Protein AF-A0AAV7B120-F1 (afdb_monomer)

Secondary structure (DSSP, 8-state):
-HHHHHHHHHHHTT-HHHHHHHHHHHT----HHHHHHHHHHHHHHHHHHTT--HHHHHHHHHTHHHHHHTT--HHHHHHHHHHHHHHHTGGGGHHHHHHHGGGGGGGTTTSHHHHHHHHHHGGGTTT-GGGSTTGGGG-THHHHHHHHHHHHHHHHHTT--SS-HHHHHHHHHHHHHHHHHHHHHHHHHHT-TTTT--SSS-SS-----GGG--S---B-TTT--B-BTTB-EEE-TTS-EEEHHHHHHHHHTT-

pLDDT: mean 88.79, std 8.96, range [40.72, 97.56]

Radius of gyration: 26.8 Å; Cα contacts (8 Å, |Δi|>4): 199; chains: 1; bounding box: 73×52×76 Å

Structure (mmCIF, N/CA/C/O backbone):
data_AF-A0AAV7B120-F1
#
_entry.id   AF-A0AAV7B120-F1
#
loop_
_atom_site.group_PDB
_atom_site.id
_atom_site.type_symbol
_atom_site.label_atom_id
_atom_site.label_alt_id
_atom_site.label_comp_id
_atom_site.label_asym_id
_atom_site.label_entity_id
_atom_site.label_seq_id
_atom_site.pdbx_PDB_ins_code
_atom_site.Cartn_x
_atom_site.Cartn_y
_atom_site.Cartn_z
_atom_site.occupancy
_atom_site.B_iso_or_equiv
_atom_site.auth_seq_id
_atom_site.auth_comp_id
_atom_site.auth_asym_id
_atom_site.auth_atom_id
_atom_site.pdbx_PDB_model_num
ATOM 1 N N . MET A 1 1 ? -12.653 -13.617 19.951 1.00 77.56 1 MET A N 1
ATOM 2 C CA . MET A 1 1 ? -12.279 -12.184 19.861 1.00 77.56 1 MET A CA 1
ATOM 3 C C . MET A 1 1 ? -10.772 -11.913 19.962 1.00 77.56 1 MET A C 1
ATOM 5 O O . MET A 1 1 ? -10.200 -11.616 18.929 1.00 77.56 1 MET A O 1
ATOM 9 N N . LEU A 1 2 ? -10.082 -12.004 21.117 1.00 87.44 2 LEU A N 1
ATOM 10 C CA . LEU A 1 2 ? -8.636 -11.662 21.160 1.00 87.44 2 LEU A CA 1
ATOM 11 C C . LEU A 1 2 ? -7.773 -12.607 20.306 1.00 87.44 2 LEU A C 1
ATOM 13 O O . LEU A 1 2 ? -6.973 -12.139 19.503 1.00 87.44 2 LEU A O 1
ATOM 17 N N . ASN A 1 3 ? -7.976 -13.920 20.441 1.00 89.75 3 ASN A N 1
ATOM 18 C CA . ASN A 1 3 ? -7.220 -14.910 19.669 1.00 89.75 3 ASN A CA 1
ATOM 19 C C . ASN A 1 3 ? -7.452 -14.752 18.155 1.00 89.75 3 ASN A C 1
ATOM 21 O O . ASN A 1 3 ? -6.503 -14.836 17.392 1.00 89.75 3 ASN A O 1
ATOM 25 N N . GLU A 1 4 ? -8.676 -14.433 17.719 1.00 88.38 4 GLU A N 1
ATOM 26 C CA . GLU A 1 4 ? -8.979 -14.138 16.304 1.00 88.38 4 GLU A CA 1
ATOM 27 C C . GLU A 1 4 ? -8.189 -12.925 15.795 1.00 88.38 4 GLU A C 1
ATOM 29 O O . GLU A 1 4 ? -7.563 -12.988 14.741 1.00 88.38 4 GLU A O 1
ATOM 34 N N . VAL A 1 5 ? -8.155 -11.841 16.578 1.00 89.19 5 VAL A N 1
ATOM 35 C CA . VAL A 1 5 ? -7.400 -10.621 16.250 1.00 89.19 5 VAL A CA 1
ATOM 36 C C . VAL A 1 5 ? -5.890 -10.889 16.205 1.00 89.19 5 VAL A C 1
ATOM 38 O O . VAL A 1 5 ? -5.187 -10.332 15.360 1.00 89.19 5 VAL A O 1
ATOM 41 N N . MET A 1 6 ? -5.378 -11.756 17.084 1.00 91.44 6 MET A N 1
ATOM 42 C CA . MET A 1 6 ? -3.984 -12.206 17.044 1.00 91.44 6 MET A CA 1
ATOM 43 C C . MET A 1 6 ? -3.685 -13.036 15.798 1.00 91.44 6 MET A C 1
ATOM 45 O O . MET A 1 6 ? -2.673 -12.798 15.145 1.00 91.44 6 MET A O 1
ATOM 49 N N . VAL A 1 7 ? -4.562 -13.971 15.434 1.00 90.94 7 VAL A N 1
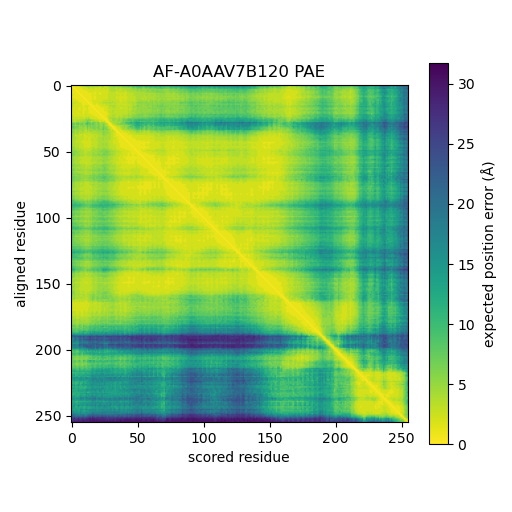ATOM 50 C CA . VAL A 1 7 ? -4.372 -14.775 14.225 1.00 90.94 7 VAL A CA 1
ATOM 51 C C . VAL A 1 7 ? -4.387 -13.899 12.971 1.00 90.94 7 VAL A C 1
ATOM 53 O O . VAL A 1 7 ? -3.483 -14.001 12.144 1.00 90.94 7 VAL A O 1
ATOM 56 N N . GLU A 1 8 ? -5.351 -12.984 12.846 1.00 88.62 8 GLU A N 1
ATOM 57 C CA . GLU A 1 8 ? -5.386 -12.031 11.733 1.00 88.62 8 GLU A CA 1
ATOM 58 C C . GLU A 1 8 ? -4.102 -11.187 11.679 1.00 88.62 8 GLU A C 1
ATOM 60 O O . GLU A 1 8 ? -3.551 -10.948 10.603 1.00 88.62 8 GLU A O 1
ATOM 65 N N . HIS A 1 9 ? -3.578 -10.764 12.836 1.00 91.00 9 HIS A N 1
ATOM 66 C CA . HIS A 1 9 ? -2.294 -10.073 12.908 1.00 91.00 9 HIS A CA 1
ATOM 67 C C . HIS A 1 9 ? -1.150 -10.932 12.353 1.00 91.00 9 HIS A C 1
ATOM 69 O O . HIS A 1 9 ? -0.375 -10.442 11.534 1.00 91.00 9 HIS A O 1
ATOM 75 N N . PHE A 1 10 ? -1.057 -12.205 12.737 1.00 91.31 10 PHE A N 1
ATOM 76 C CA . PHE A 1 10 ? -0.026 -13.108 12.224 1.00 91.31 10 PHE A CA 1
ATOM 77 C C . PHE A 1 10 ? -0.156 -13.346 10.715 1.00 91.31 10 PHE A C 1
ATOM 79 O O . PHE A 1 10 ? 0.852 -13.279 10.009 1.00 91.31 10 PHE A O 1
ATOM 86 N N . PHE A 1 11 ? -1.378 -13.495 10.192 1.00 88.94 11 PHE A N 1
ATOM 87 C CA . PHE A 1 11 ? -1.605 -13.554 8.747 1.00 88.94 11 PHE A CA 1
ATOM 88 C C . PHE A 1 11 ? -1.144 -12.282 8.037 1.00 88.94 11 PHE A C 1
ATOM 90 O O . PHE A 1 11 ? -0.454 -12.370 7.026 1.00 88.94 11 PHE A O 1
ATOM 97 N N . ARG A 1 12 ? -1.439 -11.096 8.578 1.00 87.56 12 ARG A N 1
ATOM 98 C CA . ARG A 1 12 ? -0.973 -9.815 8.014 1.00 87.56 12 ARG A CA 1
ATOM 99 C C . ARG A 1 12 ? 0.549 -9.668 8.012 1.00 87.56 12 ARG A C 1
ATOM 101 O O . ARG A 1 12 ? 1.074 -8.969 7.156 1.00 87.56 12 ARG A O 1
ATOM 108 N N . GLN A 1 13 ? 1.240 -10.299 8.958 1.00 87.94 13 GLN A N 1
ATOM 109 C CA . GLN A 1 13 ? 2.705 -10.298 9.042 1.00 87.94 13 GLN A CA 1
ATOM 110 C C . GLN A 1 13 ? 3.364 -11.417 8.215 1.00 87.94 13 GLN A C 1
ATOM 112 O O . GLN A 1 13 ? 4.589 -11.507 8.185 1.00 87.94 13 GLN A O 1
ATOM 117 N N . GLY A 1 14 ? 2.578 -12.295 7.581 1.00 87.62 14 GLY A N 1
ATOM 118 C CA . GLY A 1 14 ? 3.090 -13.447 6.833 1.00 87.62 14 GLY A CA 1
ATOM 119 C C . GLY A 1 14 ? 3.553 -14.622 7.699 1.00 87.62 14 GLY A C 1
ATOM 120 O O . GLY A 1 14 ? 4.116 -15.576 7.169 1.00 87.62 14 GLY A O 1
ATOM 121 N N . MET A 1 15 ? 3.288 -14.594 9.009 1.00 90.19 15 MET A N 1
ATOM 122 C CA . MET A 1 15 ? 3.595 -15.678 9.953 1.00 90.19 15 MET A CA 1
ATOM 123 C C . MET A 1 15 ? 2.482 -16.737 9.935 1.00 90.19 15 MET A C 1
ATOM 125 O O . MET A 1 15 ? 1.693 -16.859 10.873 1.00 90.19 15 MET A O 1
ATOM 129 N N . LEU A 1 16 ? 2.359 -17.448 8.811 1.00 88.25 16 LEU A N 1
ATOM 130 C CA . LEU A 1 16 ? 1.256 -18.385 8.560 1.00 88.25 16 LEU A CA 1
ATOM 131 C C . LEU A 1 16 ? 1.299 -19.617 9.475 1.00 88.25 16 LEU A C 1
ATOM 133 O O . LEU A 1 16 ? 0.257 -20.083 9.919 1.00 88.25 16 LEU A O 1
ATOM 137 N N . ASP A 1 17 ? 2.496 -20.113 9.764 1.00 90.44 17 ASP A N 1
ATOM 138 C CA . ASP A 1 17 ? 2.761 -21.230 10.670 1.00 90.44 17 ASP A CA 1
ATOM 139 C C . ASP A 1 17 ? 2.332 -20.907 12.107 1.00 90.44 17 ASP A C 1
ATOM 141 O O . ASP A 1 17 ? 1.588 -21.666 12.723 1.00 90.44 17 ASP A O 1
ATOM 145 N N . VAL A 1 18 ? 2.717 -19.730 12.608 1.00 92.94 18 VAL A N 1
ATOM 146 C CA . VAL A 1 18 ? 2.326 -19.252 13.944 1.00 92.94 18 VAL A CA 1
ATOM 147 C C . VAL A 1 18 ? 0.811 -19.056 14.033 1.00 92.94 18 VAL A C 1
ATOM 149 O O . VAL A 1 18 ? 0.191 -19.416 15.032 1.00 92.94 18 VAL A O 1
ATOM 152 N N . ALA A 1 19 ? 0.206 -18.498 12.983 1.00 90.62 19 ALA A N 1
ATOM 153 C CA . ALA A 1 19 ? -1.239 -18.326 12.893 1.00 90.62 19 ALA A CA 1
ATOM 154 C C . ALA A 1 19 ? -1.987 -19.670 12.946 1.00 90.62 19 ALA A C 1
ATOM 156 O O . ALA A 1 19 ? -2.998 -19.783 13.640 1.00 90.62 19 ALA A O 1
ATOM 157 N N . GLU A 1 20 ? -1.496 -20.682 12.225 1.00 89.31 20 GLU A N 1
ATOM 158 C CA . GLU A 1 20 ? -2.080 -22.025 12.188 1.00 89.31 20 GLU A CA 1
ATOM 159 C C . GLU A 1 20 ? -1.963 -22.748 13.530 1.00 89.31 20 GLU A C 1
ATOM 161 O O . GLU A 1 20 ? -2.961 -23.299 14.000 1.00 89.31 20 GLU A O 1
ATOM 166 N N . GLU A 1 21 ? -0.792 -22.706 14.167 1.00 93.25 21 GLU A N 1
ATOM 167 C CA . GLU A 1 21 ? -0.581 -23.318 15.483 1.00 93.25 21 GLU A CA 1
ATOM 168 C C . GLU A 1 21 ? -1.504 -22.681 16.532 1.00 93.25 21 GLU A C 1
ATOM 170 O O . GLU A 1 21 ? -2.228 -23.377 17.244 1.00 93.25 21 GLU A O 1
ATOM 175 N N . LEU A 1 22 ? -1.593 -21.343 16.545 1.00 92.62 22 LEU A N 1
ATOM 176 C CA . LEU A 1 22 ? -2.488 -20.621 17.450 1.00 92.62 22 LEU A CA 1
ATOM 177 C C . LEU A 1 22 ? -3.961 -20.983 17.219 1.00 92.62 22 LEU A C 1
ATOM 179 O O . LEU A 1 22 ? -4.727 -21.064 18.180 1.00 92.62 22 LEU A O 1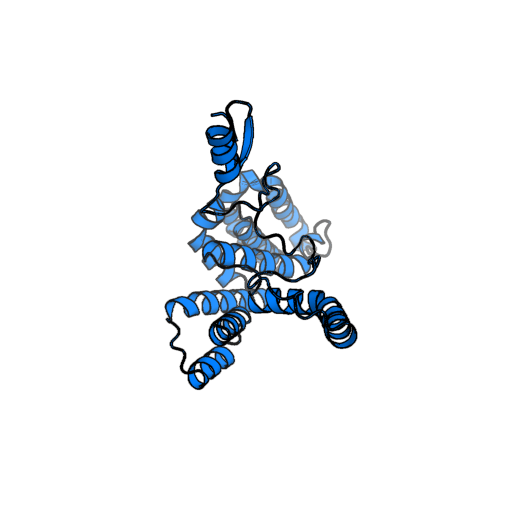
ATOM 183 N N . CYS A 1 23 ? -4.379 -21.215 15.970 1.00 91.06 23 CYS A N 1
ATOM 184 C CA . CYS A 1 23 ? -5.738 -21.681 15.690 1.00 91.06 23 CYS A CA 1
ATOM 185 C C . CYS A 1 23 ? -6.006 -23.050 16.311 1.00 91.06 23 CYS A C 1
ATOM 187 O O . CYS A 1 23 ? -7.064 -23.246 16.911 1.00 91.06 23 CYS A O 1
ATOM 189 N N . GLN A 1 24 ? -5.060 -23.981 16.174 1.00 91.44 24 GLN A N 1
ATOM 190 C CA . GLN A 1 24 ? -5.190 -25.335 16.708 1.00 91.44 24 GLN A CA 1
ATOM 191 C C . GLN A 1 24 ? -5.256 -25.321 18.237 1.00 91.44 24 GLN A C 1
ATOM 193 O O . GLN A 1 24 ? -6.183 -25.893 18.811 1.00 91.44 24 GLN A O 1
ATOM 198 N N . GLU A 1 25 ? -4.336 -24.609 18.892 1.00 92.62 25 GLU A N 1
ATOM 199 C CA . GLU A 1 25 ? -4.295 -24.501 20.354 1.00 92.62 25 GLU A CA 1
ATOM 200 C C . GLU A 1 25 ? -5.535 -23.801 20.926 1.00 92.62 25 GLU A C 1
ATOM 202 O O . GLU A 1 25 ? -6.073 -24.212 21.956 1.00 92.62 25 GLU A O 1
ATOM 207 N N . ALA A 1 26 ? -6.017 -22.752 20.255 1.00 91.12 26 ALA A N 1
ATOM 208 C CA . ALA A 1 26 ? -7.186 -21.997 20.691 1.00 91.12 26 ALA A CA 1
ATOM 209 C C . ALA A 1 26 ? -8.528 -22.638 20.289 1.00 91.12 26 ALA A C 1
ATOM 211 O O . ALA A 1 26 ? -9.577 -22.107 20.660 1.00 91.12 26 ALA A O 1
ATOM 212 N N . GLY A 1 27 ? -8.517 -23.735 19.521 1.00 88.94 27 GLY A N 1
ATOM 213 C CA . GLY A 1 27 ? -9.727 -24.368 18.988 1.00 88.94 27 GLY A CA 1
ATOM 214 C C . GLY A 1 27 ? -10.513 -23.472 18.023 1.00 88.94 27 GLY A C 1
ATOM 215 O O . GLY A 1 27 ? -11.740 -23.558 17.967 1.0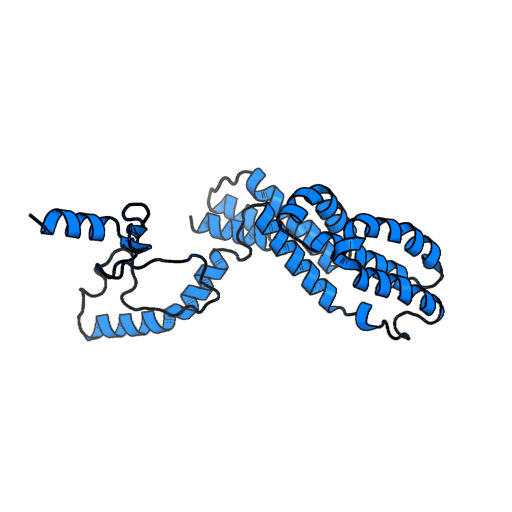0 88.94 27 GLY A O 1
ATOM 216 N N . LEU A 1 28 ? -9.828 -22.583 17.298 1.00 87.19 28 LEU A N 1
ATOM 217 C CA . LEU A 1 28 ? -10.438 -21.671 16.332 1.00 87.19 28 LEU A CA 1
ATOM 218 C C . LEU A 1 28 ? -10.516 -22.319 14.948 1.00 87.19 28 LEU A C 1
ATOM 220 O O . LEU A 1 28 ? -9.518 -22.784 14.403 1.00 87.19 28 LEU A O 1
ATOM 224 N N . SER A 1 29 ? -11.699 -22.278 14.338 1.00 81.62 29 SER A N 1
ATOM 225 C CA . SER A 1 29 ? -11.895 -22.633 12.933 1.00 81.62 29 SER A CA 1
ATOM 226 C C . SER A 1 29 ? -11.914 -21.366 12.081 1.00 81.62 29 SER A C 1
ATOM 228 O O . SER A 1 29 ? -12.916 -20.649 12.069 1.00 81.62 29 SER A O 1
ATOM 230 N N . ILE A 1 30 ? -10.821 -21.084 11.375 1.00 76.56 30 ILE A N 1
ATOM 231 C CA . ILE A 1 30 ? -10.771 -19.971 10.423 1.00 76.56 30 ILE A CA 1
ATOM 232 C C . ILE A 1 30 ? -11.158 -20.473 9.041 1.00 76.56 30 ILE A C 1
ATOM 234 O O . ILE A 1 30 ? -10.639 -21.483 8.565 1.00 76.56 30 ILE A O 1
ATOM 238 N N . ASP A 1 31 ? -12.076 -19.753 8.404 1.00 79.19 31 ASP A N 1
ATOM 239 C CA . ASP A 1 31 ? -12.482 -20.024 7.033 1.00 79.19 31 ASP A CA 1
ATOM 240 C C . ASP A 1 31 ? -11.277 -19.813 6.091 1.00 79.19 31 ASP A C 1
ATOM 242 O O . ASP A 1 31 ? -10.664 -18.739 6.118 1.00 79.19 31 ASP A O 1
ATOM 246 N N . PRO A 1 32 ? -10.920 -20.795 5.242 1.00 76.12 32 PRO A N 1
ATOM 247 C CA . PRO A 1 32 ? -9.856 -20.645 4.252 1.00 76.12 32 PRO A CA 1
ATOM 248 C C . PRO A 1 32 ? -9.979 -19.374 3.401 1.00 76.12 32 PRO A C 1
ATOM 250 O O . PRO A 1 32 ? -8.962 -18.755 3.087 1.00 76.12 32 PRO A O 1
ATOM 253 N N . SER A 1 33 ? -11.203 -18.926 3.110 1.00 79.88 33 SER A N 1
ATOM 254 C CA . SER A 1 33 ? -11.464 -17.696 2.351 1.00 79.88 33 SER A CA 1
ATOM 255 C C . SER A 1 33 ? -10.963 -16.424 3.042 1.00 79.88 33 SER A C 1
ATOM 257 O O . SER A 1 33 ? -10.652 -15.443 2.370 1.00 79.88 33 SER A O 1
ATOM 259 N N . GLN A 1 34 ? -10.826 -16.429 4.372 1.00 77.25 34 GLN A N 1
ATOM 260 C CA . GLN A 1 34 ? -10.227 -15.320 5.120 1.00 77.25 34 GLN A CA 1
ATOM 261 C C . GLN A 1 34 ? -8.699 -15.356 5.069 1.00 77.25 34 GLN A C 1
ATOM 263 O O . GLN A 1 34 ? -8.056 -14.314 5.159 1.00 77.25 34 GLN A O 1
ATOM 268 N N . LYS A 1 35 ? -8.111 -16.545 4.915 1.00 82.00 35 LYS A N 1
ATOM 269 C CA . LYS A 1 35 ? -6.662 -16.759 4.888 1.00 82.00 35 LYS A CA 1
ATOM 270 C C . LYS A 1 35 ? -6.061 -16.497 3.508 1.00 82.00 35 LYS A C 1
ATOM 272 O O . LYS A 1 35 ? -5.016 -15.856 3.413 1.00 82.00 35 LYS A O 1
ATOM 277 N N . GLU A 1 36 ? -6.697 -17.003 2.452 1.00 84.94 36 GLU A N 1
ATOM 278 C CA . GLU A 1 36 ? -6.197 -16.948 1.071 1.00 84.94 36 GLU A CA 1
ATOM 279 C C . GLU A 1 36 ? -5.738 -15.548 0.625 1.00 84.94 36 GLU A C 1
ATOM 281 O O . GLU A 1 36 ? -4.630 -15.447 0.086 1.00 84.94 36 GLU A O 1
ATOM 286 N N . PRO A 1 37 ? -6.482 -14.456 0.905 1.00 87.00 37 PRO A N 1
ATOM 287 C CA . PRO A 1 37 ? -6.044 -13.117 0.536 1.00 87.00 37 PRO A CA 1
A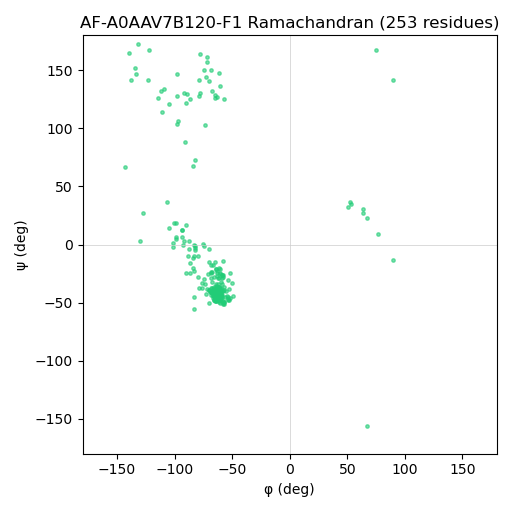TOM 288 C C . PRO A 1 37 ? -4.709 -12.740 1.182 1.00 87.00 37 PRO A C 1
ATOM 290 O O . PRO A 1 37 ? -3.818 -12.244 0.500 1.00 87.00 37 PRO A O 1
ATOM 293 N N . PHE A 1 38 ? -4.519 -13.022 2.475 1.00 86.62 38 PHE A N 1
ATOM 294 C CA . PHE A 1 38 ? -3.260 -12.709 3.155 1.00 86.62 38 PHE A CA 1
ATOM 295 C C . PHE A 1 38 ? -2.094 -13.531 2.610 1.00 86.62 38 PHE A C 1
ATOM 297 O O . PHE A 1 38 ? -0.989 -13.009 2.493 1.00 86.62 38 PHE A O 1
ATOM 304 N N . VAL A 1 39 ? -2.316 -14.797 2.248 1.00 88.31 39 VAL A N 1
ATOM 305 C CA . VAL A 1 39 ? -1.267 -15.635 1.646 1.00 88.31 39 VAL A CA 1
ATOM 306 C C . VAL A 1 39 ? -0.782 -15.025 0.332 1.00 88.31 39 VAL A C 1
ATOM 308 O O . VAL A 1 39 ? 0.426 -14.867 0.142 1.00 88.31 39 VAL A O 1
ATOM 311 N N . GLU A 1 40 ? -1.705 -14.629 -0.547 1.00 91.12 40 GLU A N 1
ATOM 312 C CA . GLU A 1 40 ? -1.348 -14.022 -1.832 1.00 91.12 40 GLU A CA 1
ATOM 313 C C . GLU A 1 40 ? -0.680 -12.651 -1.652 1.00 91.12 40 GLU A C 1
ATOM 315 O O . GLU A 1 40 ? 0.355 -12.380 -2.265 1.00 91.12 40 GLU A O 1
ATOM 320 N N . LEU A 1 41 ? -1.199 -11.804 -0.754 1.00 91.81 41 LEU A N 1
ATOM 321 C CA . LEU A 1 41 ? -0.590 -10.503 -0.469 1.00 91.81 41 LEU A CA 1
ATOM 322 C C . LEU A 1 41 ? 0.832 -10.631 0.072 1.00 91.81 41 LEU A C 1
ATOM 324 O O . LEU A 1 41 ? 1.727 -9.937 -0.411 1.00 91.81 41 LEU A O 1
ATOM 328 N N . ASN A 1 42 ? 1.064 -11.535 1.027 1.00 91.88 42 ASN A N 1
ATOM 329 C CA . ASN A 1 42 ? 2.402 -11.768 1.563 1.00 91.88 42 ASN A CA 1
ATOM 330 C C . ASN A 1 42 ? 3.341 -12.325 0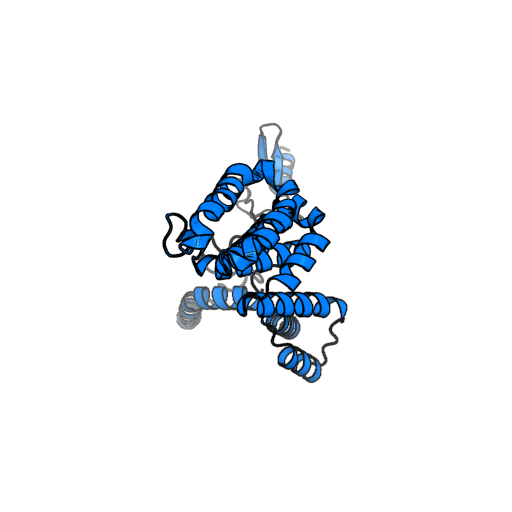.496 1.00 91.88 42 ASN A C 1
ATOM 332 O O . ASN A 1 42 ? 4.470 -11.858 0.382 1.00 91.88 42 ASN A O 1
ATOM 336 N N . ARG A 1 43 ? 2.878 -13.257 -0.346 1.00 94.56 43 ARG A N 1
ATOM 337 C CA . ARG A 1 43 ? 3.667 -13.764 -1.477 1.00 94.56 43 ARG A CA 1
ATOM 338 C C . ARG A 1 43 ? 4.119 -12.628 -2.400 1.00 94.56 43 ARG A C 1
ATOM 340 O O . ARG A 1 43 ? 5.281 -12.601 -2.810 1.00 94.56 43 ARG A O 1
ATOM 347 N N . ILE A 1 44 ? 3.222 -11.701 -2.736 1.00 96.06 44 ILE A N 1
ATOM 348 C CA . ILE A 1 44 ? 3.547 -10.556 -3.593 1.00 96.06 44 ILE A CA 1
ATOM 349 C C . ILE A 1 44 ? 4.498 -9.587 -2.878 1.00 96.06 44 ILE A C 1
ATOM 351 O O . ILE A 1 44 ? 5.474 -9.142 -3.483 1.00 96.06 44 ILE A O 1
ATOM 355 N N . LEU A 1 45 ? 4.263 -9.288 -1.598 1.00 94.00 45 LEU A N 1
ATOM 356 C CA . LEU A 1 45 ? 5.131 -8.416 -0.802 1.00 94.00 45 LEU A CA 1
ATOM 357 C C . LEU A 1 45 ? 6.546 -8.981 -0.658 1.00 94.00 45 LEU A C 1
ATOM 359 O O . LEU A 1 45 ? 7.513 -8.245 -0.846 1.00 94.00 45 LEU A O 1
ATOM 363 N N . GLU A 1 46 ? 6.689 -10.279 -0.392 1.00 93.69 46 GLU A N 1
ATOM 364 C CA . GLU A 1 46 ? 7.995 -10.939 -0.349 1.00 93.69 46 GLU A CA 1
ATOM 365 C C . GLU A 1 46 ? 8.698 -10.872 -1.708 1.00 93.69 46 GLU A C 1
ATOM 367 O O . GLU A 1 46 ? 9.880 -10.529 -1.772 1.00 93.69 46 GLU A O 1
ATOM 372 N N . ALA A 1 47 ? 7.969 -11.088 -2.810 1.00 95.88 47 ALA A N 1
ATOM 373 C CA . ALA A 1 47 ? 8.517 -10.919 -4.154 1.00 95.88 47 ALA A CA 1
ATOM 374 C C . ALA A 1 47 ? 9.009 -9.479 -4.396 1.00 95.88 47 ALA A C 1
ATOM 376 O O . ALA A 1 47 ? 10.118 -9.285 -4.899 1.00 95.88 47 ALA A O 1
ATOM 377 N N . LEU A 1 48 ? 8.238 -8.467 -3.986 1.00 95.00 48 LEU A N 1
ATOM 378 C CA . LEU A 1 48 ? 8.629 -7.058 -4.094 1.00 95.00 48 LEU A CA 1
ATOM 379 C C . LEU A 1 48 ? 9.873 -6.731 -3.255 1.00 95.00 48 LEU A C 1
ATOM 381 O O . LEU A 1 48 ? 10.763 -6.035 -3.751 1.00 95.00 48 LEU A O 1
ATOM 385 N N . LYS A 1 49 ? 9.995 -7.281 -2.038 1.00 91.88 49 LYS A N 1
ATOM 386 C CA . LYS A 1 49 ? 11.182 -7.116 -1.175 1.00 91.88 49 LYS A CA 1
ATOM 387 C C . LYS A 1 49 ? 12.457 -7.647 -1.836 1.00 91.88 49 LYS A C 1
ATOM 389 O O . LYS A 1 49 ? 13.506 -7.013 -1.727 1.00 91.88 49 LYS A O 1
ATOM 394 N N . VAL A 1 50 ? 12.369 -8.753 -2.583 1.00 94.25 50 VAL A N 1
ATOM 395 C CA . VAL A 1 50 ? 13.490 -9.300 -3.378 1.00 94.25 50 VAL A CA 1
ATOM 396 C C . VAL A 1 50 ? 13.551 -8.759 -4.815 1.00 94.25 50 VAL A C 1
ATOM 398 O O . VAL A 1 50 ? 14.258 -9.305 -5.661 1.00 94.25 50 VAL A O 1
ATOM 401 N N . ARG A 1 51 ? 12.853 -7.649 -5.094 1.00 93.44 51 ARG A N 1
ATOM 402 C CA . ARG A 1 51 ? 12.836 -6.919 -6.376 1.00 93.44 51 ARG A CA 1
ATOM 403 C C . ARG A 1 51 ? 12.268 -7.694 -7.569 1.00 93.44 51 ARG A C 1
ATOM 405 O O . ARG A 1 51 ? 12.591 -7.411 -8.724 1.00 93.44 51 ARG A O 1
ATOM 412 N N . VAL A 1 52 ? 11.375 -8.641 -7.309 1.00 95.06 52 VAL A N 1
ATOM 413 C CA . VAL A 1 52 ? 10.644 -9.401 -8.326 1.00 95.06 52 VAL A CA 1
ATOM 414 C C . VAL A 1 52 ? 9.267 -8.768 -8.545 1.00 95.06 52 VAL A C 1
ATOM 416 O O . VAL A 1 52 ? 8.361 -8.898 -7.731 1.00 95.06 52 VAL A O 1
ATOM 419 N N . LEU A 1 53 ? 9.096 -8.088 -9.684 1.00 95.50 53 LEU A N 1
ATOM 420 C CA . LEU A 1 53 ? 7.889 -7.299 -9.991 1.00 95.50 53 LEU A CA 1
ATOM 421 C C . LEU A 1 53 ? 6.727 -8.102 -10.581 1.00 95.50 53 LEU A C 1
ATOM 423 O O . LEU A 1 53 ? 5.595 -7.626 -10.574 1.00 95.50 53 LEU A O 1
ATOM 427 N N . ARG A 1 54 ? 6.997 -9.286 -11.144 1.00 95.44 54 ARG A N 1
ATOM 428 C CA . ARG A 1 54 ? 6.007 -10.030 -11.937 1.00 95.44 54 ARG A CA 1
ATOM 429 C C . ARG A 1 54 ? 4.710 -10.326 -11.161 1.00 95.44 54 ARG A C 1
ATOM 431 O O . ARG A 1 54 ? 3.664 -9.975 -11.697 1.00 95.44 54 ARG A O 1
ATOM 438 N N . PRO A 1 55 ? 4.743 -10.870 -9.926 1.00 97.12 55 PRO A N 1
ATOM 439 C CA . PRO A 1 55 ? 3.515 -11.149 -9.177 1.00 97.12 55 PRO A CA 1
ATOM 440 C C . PRO A 1 55 ? 2.680 -9.889 -8.922 1.00 97.12 55 PRO A C 1
ATOM 442 O O . PRO A 1 55 ? 1.474 -9.885 -9.139 1.00 97.12 55 PRO A O 1
ATOM 445 N N . ALA A 1 56 ? 3.331 -8.786 -8.542 1.00 97.44 56 ALA A N 1
ATOM 446 C CA . ALA A 1 56 ? 2.653 -7.516 -8.297 1.00 97.44 56 ALA A CA 1
ATOM 447 C C . ALA A 1 56 ? 2.035 -6.924 -9.574 1.00 97.44 56 ALA A C 1
ATOM 449 O O . ALA A 1 56 ? 0.929 -6.391 -9.532 1.00 97.44 56 ALA A O 1
ATOM 450 N N . LEU A 1 57 ? 2.726 -7.029 -10.715 1.00 96.75 57 LEU A N 1
ATOM 451 C CA . LEU A 1 57 ? 2.211 -6.597 -12.018 1.00 96.75 57 LEU A CA 1
ATOM 452 C C . LEU A 1 57 ? 0.990 -7.412 -12.450 1.00 96.75 57 LEU A C 1
ATOM 454 O O . LEU A 1 57 ? -0.015 -6.830 -12.845 1.00 96.75 57 LEU A O 1
ATOM 458 N N . GLU A 1 58 ? 1.066 -8.740 -12.368 1.00 96.69 58 GLU A N 1
ATOM 459 C CA . GLU A 1 58 ? -0.045 -9.635 -12.715 1.00 96.69 58 GLU A CA 1
ATOM 460 C C . GLU A 1 58 ? -1.270 -9.355 -11.837 1.00 96.69 58 GLU A C 1
ATOM 462 O O . GLU A 1 58 ? -2.389 -9.235 -12.346 1.00 96.69 58 GLU A O 1
ATOM 467 N N . TRP A 1 59 ? -1.048 -9.152 -10.537 1.00 97.00 59 TRP A N 1
ATOM 468 C CA . TRP A 1 59 ? -2.095 -8.759 -9.603 1.00 97.00 59 TRP A CA 1
ATOM 469 C C . TRP A 1 59 ? -2.695 -7.391 -9.951 1.00 97.00 59 TRP A C 1
ATOM 471 O O . TRP A 1 59 ? -3.916 -7.260 -10.016 1.00 97.00 59 TRP A O 1
ATOM 481 N N . ALA A 1 60 ? -1.870 -6.378 -10.234 1.00 96.81 60 ALA A N 1
ATOM 482 C CA . ALA A 1 60 ? -2.354 -5.034 -10.549 1.00 96.81 60 ALA A CA 1
ATOM 483 C C . ALA A 1 60 ? -3.166 -5.002 -11.852 1.00 96.81 60 ALA A C 1
ATOM 485 O O . ALA A 1 60 ? -4.215 -4.368 -11.903 1.00 96.81 60 ALA A O 1
ATOM 486 N N . VAL A 1 61 ? -2.732 -5.736 -12.881 1.00 94.94 61 VAL A N 1
ATOM 487 C CA . VAL A 1 61 ? -3.474 -5.861 -14.145 1.00 94.94 61 VAL A CA 1
ATOM 488 C C . VAL A 1 61 ? -4.808 -6.578 -13.931 1.00 94.94 61 VAL A C 1
ATOM 490 O O . VAL A 1 61 ? -5.826 -6.137 -14.461 1.00 94.94 61 VAL A O 1
ATOM 493 N N . SER A 1 62 ? -4.822 -7.645 -13.127 1.00 95.50 62 SER A N 1
ATOM 494 C CA . SER A 1 62 ? -6.046 -8.405 -12.826 1.00 95.50 62 SER A CA 1
ATOM 495 C C . SER A 1 62 ? -7.066 -7.587 -12.026 1.00 95.50 62 SER A C 1
ATOM 497 O O . SER A 1 62 ? -8.265 -7.798 -12.169 1.00 95.50 62 SER A O 1
ATOM 499 N N . ASN A 1 63 ? -6.601 -6.620 -11.229 1.00 95.44 63 ASN A N 1
ATOM 500 C CA . ASN A 1 63 ? -7.432 -5.746 -10.396 1.00 95.44 63 ASN A CA 1
ATOM 501 C C . ASN A 1 63 ? -7.567 -4.316 -10.958 1.00 95.44 63 ASN A C 1
ATOM 503 O O . ASN A 1 63 ? -8.007 -3.410 -10.247 1.00 95.44 63 ASN A O 1
ATOM 507 N N . ARG A 1 64 ? -7.201 -4.091 -12.229 1.00 94.38 64 ARG A N 1
ATOM 508 C CA . ARG A 1 64 ? -7.080 -2.754 -12.834 1.00 94.38 64 ARG A CA 1
ATOM 509 C C . ARG A 1 64 ? -8.331 -1.897 -12.666 1.00 94.38 64 ARG A C 1
ATOM 511 O O . ARG A 1 64 ? -8.223 -0.740 -12.274 1.00 94.38 64 ARG A O 1
ATOM 518 N N . GLU A 1 65 ? -9.509 -2.443 -12.959 1.00 94.25 65 GLU A N 1
ATOM 519 C CA . GLU A 1 65 ? -10.766 -1.683 -12.887 1.00 94.25 65 GLU A CA 1
ATOM 520 C C . GLU A 1 65 ? -11.043 -1.180 -11.466 1.00 94.25 65 GLU A C 1
ATOM 522 O O . GLU A 1 65 ? -11.396 -0.015 -11.270 1.00 94.25 65 GLU A O 1
ATOM 527 N N . MET A 1 66 ? -10.806 -2.028 -10.462 1.00 94.75 66 MET A N 1
ATOM 528 C CA . MET A 1 66 ? -11.008 -1.663 -9.063 1.00 94.75 66 MET A CA 1
ATOM 529 C C . MET A 1 66 ? -9.942 -0.667 -8.579 1.00 94.75 66 MET A C 1
ATOM 531 O O . MET A 1 66 ? -10.267 0.289 -7.877 1.00 94.75 66 MET A O 1
ATOM 535 N N . LEU A 1 67 ? -8.686 -0.830 -9.008 1.00 94.81 67 LEU A N 1
ATOM 536 C CA . LEU A 1 67 ? -7.604 0.119 -8.724 1.00 94.81 67 LEU A CA 1
ATOM 537 C C . LEU A 1 67 ? -7.878 1.498 -9.344 1.00 94.81 67 LEU A C 1
ATOM 539 O O . LEU A 1 67 ? -7.656 2.522 -8.696 1.00 94.81 67 LEU A O 1
ATOM 543 N N . MET A 1 68 ? -8.412 1.541 -10.568 1.00 91.38 68 MET A N 1
ATOM 544 C CA . MET A 1 68 ? -8.828 2.786 -11.218 1.00 91.38 68 MET A CA 1
ATOM 545 C C . MET A 1 68 ? -9.973 3.463 -10.460 1.00 91.38 68 MET A C 1
ATOM 547 O O . MET A 1 68 ? -9.921 4.674 -10.254 1.00 91.38 68 MET A O 1
ATO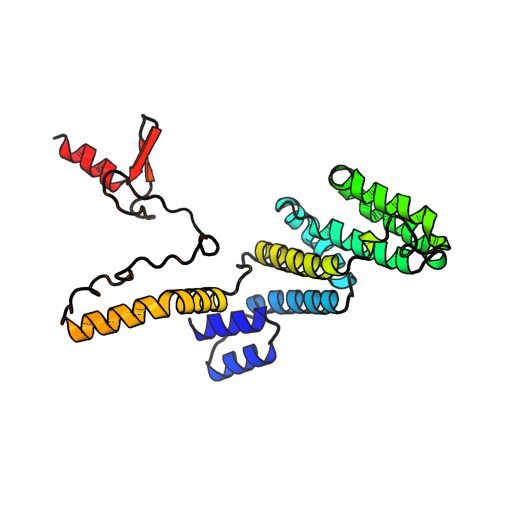M 551 N N . ALA A 1 69 ? -10.962 2.701 -9.981 1.00 93.19 69 ALA A N 1
ATOM 552 C CA . ALA A 1 69 ? -12.049 3.237 -9.159 1.00 93.19 69 ALA A CA 1
ATOM 553 C C . ALA A 1 69 ? -11.548 3.859 -7.839 1.00 93.19 69 ALA A C 1
ATOM 555 O O . ALA A 1 69 ? -12.143 4.813 -7.338 1.00 93.19 69 ALA A O 1
ATOM 556 N N . GLN A 1 70 ? -10.427 3.367 -7.304 1.00 92.12 70 GLN A N 1
ATOM 557 C CA . GLN A 1 70 ? -9.755 3.916 -6.121 1.00 92.12 70 GLN A CA 1
ATOM 558 C C . GLN A 1 70 ? -8.749 5.040 -6.439 1.00 92.12 70 GLN A C 1
ATOM 560 O O . GLN A 1 70 ? -8.093 5.544 -5.528 1.00 92.12 70 GLN A O 1
ATOM 565 N N . ASN A 1 71 ? -8.613 5.456 -7.705 1.00 91.62 71 ASN A N 1
ATOM 566 C CA . ASN A 1 71 ? -7.574 6.387 -8.171 1.00 91.62 71 ASN A CA 1
ATOM 567 C C . ASN A 1 71 ? -6.143 5.946 -7.791 1.00 91.62 71 ASN A C 1
ATOM 569 O O . ASN A 1 71 ? -5.276 6.776 -7.504 1.00 91.62 71 ASN A O 1
ATOM 573 N N . SER A 1 72 ? -5.885 4.637 -7.778 1.00 94.62 72 SER A N 1
ATOM 574 C CA . SER A 1 72 ? -4.562 4.092 -7.486 1.00 94.62 72 SER A CA 1
ATOM 575 C C . SER A 1 72 ? -3.567 4.378 -8.618 1.00 94.62 72 SER A C 1
ATOM 577 O O . SER A 1 72 ? -3.878 4.269 -9.803 1.00 94.62 72 SER A O 1
ATOM 579 N N . SER A 1 73 ? -2.323 4.693 -8.240 1.00 94.50 73 SER A N 1
ATOM 580 C CA . SER A 1 73 ? -1.180 4.823 -9.161 1.00 94.50 73 SER A CA 1
ATOM 581 C C . SER A 1 73 ? -0.287 3.575 -9.205 1.00 94.50 73 SER A C 1
ATOM 583 O O . SER A 1 73 ? 0.775 3.598 -9.833 1.00 94.50 73 SER A O 1
ATOM 585 N N . LEU A 1 74 ? -0.689 2.491 -8.532 1.00 96.81 74 LEU A N 1
ATOM 586 C CA . LEU A 1 74 ? 0.118 1.288 -8.331 1.00 96.81 74 LEU A CA 1
ATOM 587 C C . LEU A 1 74 ? 0.568 0.661 -9.651 1.00 96.81 74 LEU A C 1
ATOM 589 O O . LEU A 1 74 ? 1.761 0.435 -9.847 1.00 96.81 74 LEU A O 1
ATOM 593 N N . GLU A 1 75 ? -0.369 0.422 -10.570 1.00 96.50 75 GLU A N 1
ATOM 594 C CA . GLU A 1 75 ? -0.075 -0.257 -11.835 1.00 96.50 75 GLU A CA 1
ATOM 595 C C . GLU A 1 75 ? 0.953 0.521 -12.670 1.00 96.50 75 GLU A C 1
ATOM 597 O O . GLU A 1 75 ? 1.940 -0.042 -13.151 1.00 96.50 75 GLU A O 1
ATOM 602 N N . PHE A 1 76 ? 0.789 1.845 -12.760 1.00 96.50 76 PHE A N 1
ATOM 603 C CA . PHE A 1 76 ? 1.755 2.709 -13.432 1.00 96.50 76 PHE A CA 1
ATOM 604 C C . PHE A 1 76 ? 3.140 2.632 -12.775 1.00 96.50 76 PHE A C 1
ATOM 606 O O . PHE A 1 76 ? 4.149 2.473 -13.468 1.00 96.50 76 PHE A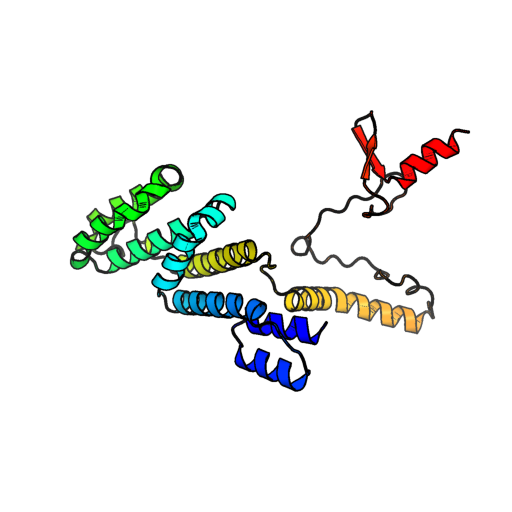 O 1
ATOM 613 N N . LYS A 1 77 ? 3.206 2.717 -11.440 1.00 96.31 77 LYS A N 1
ATOM 614 C CA . LYS A 1 77 ? 4.475 2.649 -10.701 1.00 96.31 77 LYS A CA 1
ATOM 615 C C . LYS A 1 77 ? 5.182 1.305 -10.889 1.00 96.31 77 LYS A C 1
ATOM 617 O O . LYS A 1 77 ? 6.405 1.293 -11.026 1.00 96.31 77 LYS A O 1
ATOM 622 N N . LEU A 1 78 ? 4.437 0.202 -10.965 1.00 97.56 78 LEU A N 1
ATOM 623 C CA . LEU A 1 78 ? 4.985 -1.129 -11.230 1.00 97.56 78 LEU A CA 1
ATOM 624 C C . LEU A 1 78 ? 5.573 -1.224 -12.642 1.00 97.56 78 LEU A C 1
ATOM 626 O O . LEU A 1 78 ? 6.721 -1.646 -12.804 1.00 97.56 78 LEU A O 1
ATOM 630 N N . HIS A 1 79 ? 4.836 -0.766 -13.660 1.00 97.44 79 HIS A N 1
ATOM 631 C CA . HIS A 1 79 ? 5.350 -0.700 -15.031 1.00 97.44 79 HIS A CA 1
ATOM 632 C C . HIS A 1 79 ? 6.582 0.201 -15.137 1.00 97.44 79 HIS A C 1
ATOM 634 O O . HIS A 1 79 ? 7.533 -0.128 -15.848 1.00 97.44 79 HIS A O 1
ATOM 640 N N . ARG A 1 80 ? 6.597 1.318 -14.403 1.00 96.38 80 ARG A N 1
ATOM 641 C CA . ARG A 1 80 ? 7.741 2.228 -14.327 1.00 96.38 80 ARG A CA 1
ATOM 642 C C . ARG A 1 80 ? 8.972 1.544 -13.730 1.00 96.38 80 ARG A C 1
ATOM 644 O O . ARG A 1 80 ? 10.034 1.630 -14.340 1.00 96.38 80 ARG A O 1
ATOM 651 N N . LEU A 1 81 ? 8.850 0.836 -12.602 1.00 96.00 81 LEU A N 1
ATOM 652 C CA . LEU A 1 81 ? 9.974 0.086 -12.020 1.00 96.00 81 LEU A CA 1
ATOM 653 C C . LEU A 1 81 ? 10.478 -1.024 -12.949 1.00 96.00 81 LEU A C 1
ATOM 655 O O . LEU A 1 81 ? 11.688 -1.208 -13.070 1.00 96.00 81 LEU A O 1
ATOM 659 N N . TYR A 1 82 ? 9.578 -1.725 -13.643 1.00 96.38 82 TYR A N 1
ATOM 660 C CA . TYR A 1 82 ? 9.978 -2.751 -14.608 1.00 96.38 82 TYR A CA 1
ATOM 661 C C . TYR A 1 82 ? 10.718 -2.139 -15.797 1.00 96.38 82 TYR A C 1
ATOM 663 O O . TYR A 1 82 ? 11.741 -2.644 -16.239 1.00 96.38 82 TYR A O 1
ATOM 671 N N . PHE A 1 83 ? 10.245 -1.004 -16.305 1.00 96.81 83 PHE A N 1
ATOM 672 C CA . PHE A 1 83 ? 10.954 -0.305 -17.367 1.00 96.81 83 PHE A CA 1
ATOM 673 C C . PHE A 1 83 ? 12.341 0.159 -16.904 1.00 96.81 83 PHE A C 1
ATOM 675 O O . PHE A 1 83 ? 13.311 -0.017 -17.634 1.00 96.81 83 PHE A O 1
ATOM 682 N N . ILE A 1 84 ? 12.464 0.681 -15.679 1.00 95.25 84 ILE A N 1
ATOM 683 C CA . ILE A 1 84 ? 13.759 1.058 -15.094 1.00 95.25 84 ILE A CA 1
ATOM 684 C C . ILE A 1 84 ? 14.698 -0.153 -14.998 1.00 95.25 84 ILE A C 1
ATOM 686 O O . ILE A 1 84 ? 15.872 -0.024 -15.341 1.00 95.25 84 ILE A O 1
ATOM 690 N N . SER A 1 85 ? 14.208 -1.338 -14.617 1.00 93.81 85 SER A N 1
ATOM 691 C CA . SER A 1 85 ? 15.050 -2.543 -14.587 1.00 93.81 85 SER A CA 1
ATOM 692 C C . SER A 1 85 ? 15.539 -2.950 -15.984 1.00 93.81 85 SER A C 1
ATOM 694 O O . SER A 1 85 ? 16.689 -3.368 -16.126 1.00 93.81 85 SER A O 1
ATOM 696 N N . LEU A 1 86 ? 14.733 -2.741 -17.033 1.00 95.06 86 LEU A N 1
ATOM 697 C CA . LEU A 1 86 ? 15.185 -2.913 -18.418 1.00 95.06 86 LEU A CA 1
ATOM 698 C C . LEU A 1 86 ? 16.279 -1.906 -18.788 1.00 95.06 86 LEU A C 1
ATOM 700 O O . LEU A 1 86 ? 17.262 -2.297 -19.416 1.00 95.06 86 LEU A O 1
ATOM 704 N N . LEU A 1 87 ? 16.145 -0.640 -18.376 1.00 94.25 87 LEU A N 1
ATOM 705 C CA . LEU A 1 87 ? 17.165 0.385 -18.622 1.00 94.25 87 LEU A CA 1
ATOM 706 C C . LEU A 1 87 ? 18.501 0.048 -17.949 1.00 94.25 87 LEU A C 1
ATOM 708 O O . LEU A 1 87 ? 19.555 0.287 -18.536 1.00 94.25 87 LEU A O 1
ATOM 712 N N . MET A 1 88 ? 18.467 -0.539 -16.750 1.00 92.31 88 MET A N 1
ATOM 713 C CA . MET A 1 88 ? 19.668 -0.996 -16.040 1.00 92.31 88 MET A CA 1
ATOM 714 C C . MET A 1 88 ? 20.408 -2.125 -16.776 1.00 92.31 88 MET A C 1
ATOM 716 O O . MET A 1 88 ? 21.603 -2.305 -16.566 1.00 92.31 88 MET A O 1
ATOM 720 N N . GLY A 1 89 ? 19.737 -2.854 -17.676 1.00 91.00 89 GLY A N 1
ATOM 721 C CA . GLY A 1 89 ? 20.381 -3.809 -18.587 1.00 91.00 89 GLY A CA 1
ATOM 722 C C . GLY A 1 89 ? 21.146 -3.159 -19.749 1.00 91.00 89 GLY A C 1
ATOM 723 O O . GLY A 1 89 ? 21.742 -3.858 -20.570 1.00 91.00 89 GLY A O 1
ATOM 724 N N . GLY A 1 90 ? 21.138 -1.825 -19.840 1.00 91.62 90 GLY A N 1
ATOM 725 C CA . GLY A 1 90 ? 21.891 -1.051 -20.820 1.00 91.62 90 GLY A CA 1
ATOM 726 C C . GLY A 1 90 ? 21.416 -1.251 -22.261 1.00 91.62 90 GLY A C 1
ATOM 727 O O . GLY A 1 90 ? 20.273 -1.619 -22.539 1.00 91.62 90 GLY A O 1
ATOM 728 N N . ALA A 1 91 ? 22.315 -1.001 -23.217 1.00 91.50 91 ALA A N 1
ATOM 729 C CA . ALA A 1 91 ? 21.997 -1.039 -24.647 1.00 91.50 91 ALA A CA 1
ATOM 730 C C . ALA A 1 91 ? 21.496 -2.410 -25.148 1.00 91.50 91 ALA A C 1
ATOM 732 O O . ALA A 1 91 ? 20.761 -2.459 -26.135 1.00 91.50 91 ALA A O 1
ATOM 733 N N . ALA A 1 92 ? 21.845 -3.510 -24.469 1.00 93.00 92 ALA A N 1
ATOM 734 C CA . ALA A 1 92 ? 21.369 -4.851 -24.814 1.00 93.00 92 ALA A CA 1
ATOM 735 C C . ALA A 1 92 ? 19.837 -4.969 -24.702 1.00 93.00 92 ALA A C 1
ATOM 737 O O . ALA A 1 92 ? 19.198 -5.584 -25.558 1.00 93.00 92 ALA A O 1
ATOM 738 N N . ASN A 1 93 ? 19.243 -4.293 -23.715 1.00 94.44 93 ASN A N 1
ATOM 739 C CA . ASN A 1 93 ? 17.807 -4.337 -23.441 1.00 94.44 93 ASN A CA 1
ATOM 740 C C . ASN A 1 93 ? 17.015 -3.234 -24.159 1.00 94.44 93 ASN A C 1
ATOM 742 O O . ASN A 1 93 ? 15.798 -3.156 -24.002 1.00 94.44 93 ASN A O 1
ATOM 746 N N . GLN A 1 94 ? 17.649 -2.395 -24.990 1.00 93.69 94 GLN A N 1
ATOM 747 C CA . GLN A 1 94 ? 16.984 -1.256 -25.644 1.00 93.69 94 GLN A CA 1
ATOM 748 C C . GLN A 1 94 ? 15.734 -1.673 -26.435 1.00 93.69 94 GLN A C 1
ATOM 750 O O . GLN A 1 94 ? 14.695 -1.016 -26.365 1.00 93.69 94 GLN A O 1
ATOM 755 N N . ARG A 1 95 ? 15.824 -2.771 -27.197 1.00 95.44 95 ARG A N 1
ATOM 756 C CA . ARG A 1 95 ? 14.694 -3.283 -27.986 1.00 95.44 95 ARG A CA 1
ATOM 757 C C . ARG A 1 95 ? 13.550 -3.747 -27.087 1.00 95.44 95 ARG A C 1
ATOM 759 O O . ARG A 1 95 ? 12.393 -3.478 -27.397 1.00 95.44 95 ARG A O 1
ATOM 766 N N . GLU A 1 96 ? 13.877 -4.429 -25.994 1.00 96.56 96 GLU A N 1
ATOM 767 C CA . GLU A 1 96 ? 12.894 -4.904 -25.023 1.00 96.56 96 GLU A CA 1
ATOM 768 C C . GLU A 1 96 ? 12.215 -3.733 -24.309 1.00 96.56 96 GLU A C 1
ATOM 770 O O . GLU A 1 96 ? 10.990 -3.695 -24.251 1.00 96.56 96 GLU A O 1
ATOM 775 N N . ALA A 1 97 ? 12.980 -2.726 -23.876 1.00 96.06 97 ALA A N 1
ATOM 776 C CA . ALA A 1 97 ? 12.449 -1.508 -23.268 1.00 96.06 97 ALA A CA 1
ATOM 777 C C . ALA A 1 97 ? 11.465 -0.792 -24.206 1.00 96.06 97 ALA A C 1
ATOM 779 O O . ALA A 1 97 ? 10.334 -0.502 -23.817 1.00 96.06 97 ALA A O 1
ATOM 780 N N . LEU A 1 98 ? 11.841 -0.581 -25.472 1.00 95.62 98 LEU A N 1
ATOM 781 C CA . LEU A 1 98 ? 10.964 0.041 -26.471 1.00 95.62 98 LEU A CA 1
ATOM 782 C C . LEU A 1 98 ? 9.692 -0.770 -26.736 1.00 95.62 98 LEU A C 1
ATOM 784 O O . LEU A 1 98 ? 8.619 -0.198 -26.923 1.00 95.62 98 LEU A O 1
ATOM 788 N N . GLN A 1 99 ? 9.789 -2.098 -26.748 1.00 97.19 99 GLN A N 1
ATOM 789 C CA . GLN A 1 99 ? 8.613 -2.948 -26.892 1.00 97.19 99 GLN A CA 1
ATOM 790 C C . GLN A 1 99 ? 7.721 -2.876 -25.643 1.00 97.19 99 GLN A C 1
ATOM 792 O O . GLN A 1 99 ? 6.498 -2.792 -25.773 1.00 97.19 99 GLN A O 1
ATOM 797 N N . TYR A 1 100 ? 8.319 -2.867 -24.451 1.00 97.12 100 TYR A N 1
ATOM 798 C CA . TYR A 1 100 ? 7.609 -2.795 -23.177 1.00 97.12 100 TYR A CA 1
ATOM 799 C C . TYR A 1 100 ? 6.926 -1.442 -22.952 1.00 97.12 100 TYR A C 1
ATOM 801 O O . TYR A 1 100 ? 5.871 -1.393 -22.323 1.00 97.12 100 TYR A O 1
ATOM 809 N N . ALA A 1 101 ? 7.464 -0.358 -23.520 1.00 96.31 101 ALA A N 1
ATOM 810 C CA . ALA A 1 101 ? 6.897 0.990 -23.450 1.00 96.31 101 ALA A CA 1
ATOM 811 C C . ALA A 1 101 ? 5.418 1.068 -23.869 1.00 96.31 101 ALA A C 1
ATOM 813 O O . ALA A 1 101 ? 4.699 1.960 -23.425 1.00 96.31 101 ALA A O 1
ATOM 814 N N . LYS A 1 102 ? 4.938 0.122 -24.688 1.00 95.25 102 LYS A N 1
ATOM 815 C CA . LYS A 1 102 ? 3.525 0.017 -25.085 1.00 95.25 102 LYS A CA 1
ATOM 816 C C . LYS A 1 102 ? 2.580 -0.144 -23.888 1.00 95.25 102 LYS A C 1
ATOM 818 O O . LYS A 1 102 ? 1.456 0.344 -23.950 1.00 95.25 102 LYS A O 1
ATOM 823 N N . ASN A 1 103 ? 3.046 -0.734 -22.784 1.00 95.50 103 ASN A N 1
ATOM 824 C CA . ASN A 1 103 ? 2.269 -0.853 -21.546 1.00 95.50 103 ASN A CA 1
ATOM 825 C C . ASN A 1 103 ? 1.969 0.506 -20.890 1.00 95.50 103 ASN A C 1
ATOM 827 O O . ASN A 1 103 ? 1.080 0.590 -20.052 1.00 95.50 103 ASN A O 1
ATOM 831 N N . PHE A 1 104 ? 2.654 1.588 -21.285 1.00 95.88 104 PHE A N 1
ATOM 832 C CA . PHE A 1 104 ? 2.357 2.930 -20.784 1.00 95.88 104 PHE A CA 1
ATOM 833 C C . PHE A 1 104 ? 1.159 3.604 -21.462 1.00 95.88 104 PHE A C 1
ATOM 835 O O . PHE A 1 104 ? 0.709 4.644 -20.983 1.00 95.88 104 PHE A O 1
ATOM 842 N N . GLN A 1 105 ? 0.616 3.036 -22.545 1.00 93.38 105 GLN A N 1
ATOM 843 C CA . GLN A 1 105 ? -0.492 3.640 -23.292 1.00 93.38 105 GLN A CA 1
ATOM 844 C C . GLN A 1 105 ? -1.708 3.999 -22.408 1.00 93.38 105 GLN A C 1
ATOM 846 O O . GLN A 1 105 ? -2.182 5.131 -22.531 1.00 93.38 105 GLN A O 1
ATOM 851 N N . PRO A 1 106 ? -2.190 3.138 -21.484 1.00 91.75 106 PRO A N 1
ATOM 852 C CA . PRO A 1 106 ? -3.336 3.473 -20.630 1.00 91.75 106 PRO A CA 1
ATOM 853 C C . PRO A 1 106 ? -3.075 4.655 -19.684 1.00 91.75 106 PRO A C 1
ATOM 855 O O . PRO A 1 106 ? -4.008 5.309 -19.231 1.00 91.75 106 PRO A O 1
ATOM 858 N N . PHE A 1 107 ? -1.805 4.953 -19.404 1.00 93.81 107 PHE A N 1
ATOM 859 C CA . PHE A 1 107 ? -1.374 5.954 -18.427 1.00 93.81 107 PHE A CA 1
ATOM 860 C C . PHE A 1 107 ? -0.943 7.275 -19.071 1.00 93.81 107 PHE A C 1
ATOM 862 O O . PHE A 1 107 ? -0.601 8.220 -18.362 1.00 93.81 107 PHE A O 1
ATOM 869 N N . ALA A 1 108 ? -0.963 7.363 -20.405 1.00 91.38 108 ALA A N 1
ATOM 870 C CA . ALA A 1 108 ? -0.397 8.481 -21.154 1.00 91.38 108 ALA A CA 1
ATOM 871 C C . ALA A 1 108 ? -0.990 9.845 -20.771 1.00 91.38 108 ALA A C 1
ATOM 873 O O . ALA A 1 108 ? -0.251 10.823 -20.723 1.00 91.38 108 ALA A O 1
ATOM 874 N N . LEU A 1 109 ? -2.291 9.912 -20.469 1.00 91.31 109 LEU A N 1
ATOM 875 C CA . LEU A 1 109 ? -2.959 11.163 -20.089 1.00 91.31 109 LEU A CA 1
ATOM 876 C C . LEU A 1 109 ? -2.579 11.622 -18.675 1.00 91.31 109 LEU A C 1
ATOM 878 O O . LEU A 1 109 ? -2.296 12.798 -18.464 1.00 91.31 109 LEU A O 1
ATOM 882 N N . ASN A 1 110 ? -2.529 10.691 -17.721 1.00 92.19 110 ASN A N 1
ATOM 883 C CA . ASN A 1 110 ? -2.329 11.011 -16.304 1.00 92.19 110 ASN A CA 1
ATOM 884 C C . ASN A 1 110 ? -0.842 11.115 -15.921 1.00 92.19 110 ASN A C 1
ATOM 886 O O . ASN A 1 110 ? -0.499 11.809 -14.969 1.00 92.19 110 ASN A O 1
ATOM 890 N N . HIS A 1 111 ? 0.042 10.458 -16.679 1.00 95.00 111 HIS A N 1
ATOM 891 C CA . HIS A 1 111 ? 1.469 10.317 -16.366 1.00 95.00 111 HIS A CA 1
ATOM 892 C C . HIS A 1 111 ? 2.389 10.737 -17.523 1.00 95.00 111 HIS A C 1
ATOM 894 O O . HIS A 1 111 ? 3.517 10.258 -17.645 1.00 95.00 111 HIS A O 1
ATOM 900 N N . GLN A 1 112 ? 1.934 11.652 -18.386 1.00 95.31 112 GLN A N 1
ATOM 901 C CA . GLN A 1 112 ? 2.674 12.078 -19.580 1.00 95.31 112 GLN A CA 1
ATOM 902 C C . GLN A 1 112 ? 4.118 12.507 -19.276 1.00 95.31 112 GLN A C 1
ATOM 904 O O . GLN A 1 112 ? 5.044 12.102 -19.978 1.00 95.31 112 GLN A O 1
ATOM 909 N N . LYS A 1 113 ? 4.315 13.326 -18.234 1.00 96.19 113 LYS A N 1
ATOM 910 C CA . LYS A 1 113 ? 5.636 13.855 -17.861 1.00 96.19 113 LYS A CA 1
ATOM 911 C C . LYS A 1 113 ? 6.584 12.742 -17.420 1.00 96.19 113 LYS A C 1
ATOM 913 O O . LYS A 1 113 ? 7.720 12.698 -17.881 1.00 96.19 113 LYS A O 1
ATOM 918 N N . ASP A 1 114 ? 6.105 11.821 -16.589 1.00 95.69 114 ASP A N 1
ATOM 919 C CA . ASP A 1 114 ? 6.895 10.672 -16.146 1.00 95.69 114 ASP A CA 1
ATOM 920 C C . ASP A 1 114 ? 7.285 9.781 -17.331 1.00 95.69 114 ASP A C 1
ATOM 922 O O . ASP A 1 114 ? 8.440 9.381 -17.460 1.00 95.69 114 ASP A O 1
ATOM 926 N N . ILE A 1 115 ? 6.349 9.526 -18.250 1.00 96.88 115 ILE A N 1
ATOM 927 C CA . ILE A 1 115 ? 6.613 8.735 -19.458 1.00 96.88 115 ILE A CA 1
ATOM 928 C C . ILE A 1 115 ? 7.655 9.431 -20.344 1.00 96.88 115 ILE A C 1
ATOM 930 O O . ILE A 1 115 ? 8.564 8.771 -20.840 1.00 96.88 115 ILE A O 1
ATOM 934 N N . GLN A 1 116 ? 7.581 10.754 -20.515 1.00 96.25 116 GLN A N 1
ATOM 935 C CA . GLN A 1 116 ? 8.584 11.516 -21.268 1.00 96.25 116 GLN A CA 1
ATOM 936 C C . GLN A 1 116 ? 9.984 11.395 -20.658 1.00 96.25 116 GLN A C 1
ATOM 938 O O . GLN A 1 116 ? 10.948 11.210 -21.399 1.00 96.25 116 GLN A O 1
ATOM 943 N N . VAL A 1 117 ? 10.098 11.444 -19.327 1.00 96.81 117 VAL A N 1
ATOM 944 C CA . VAL A 1 117 ? 11.366 11.235 -18.609 1.00 96.81 117 VAL A CA 1
ATOM 945 C C . VAL A 1 117 ? 11.910 9.826 -18.865 1.00 96.81 117 VAL A C 1
ATOM 947 O O . VAL A 1 117 ? 13.082 9.671 -19.212 1.00 96.81 117 VAL A O 1
ATOM 950 N N . LEU A 1 118 ? 11.055 8.800 -18.774 1.00 96.69 118 LEU A N 1
ATOM 951 C CA . LEU A 1 118 ? 11.440 7.414 -19.059 1.00 96.69 118 LEU A CA 1
ATOM 952 C C . LEU A 1 118 ? 11.913 7.246 -20.508 1.00 96.69 118 LEU A C 1
ATOM 954 O O . LEU A 1 118 ? 12.973 6.668 -20.735 1.00 96.69 118 LEU A O 1
ATOM 958 N N . MET A 1 119 ? 11.199 7.807 -21.487 1.00 96.50 119 MET A N 1
ATOM 959 C CA . MET A 1 119 ? 11.623 7.751 -22.892 1.00 96.50 119 MET A CA 1
ATOM 960 C C . MET A 1 119 ? 12.913 8.543 -23.141 1.00 96.50 119 MET A C 1
ATOM 962 O O . MET A 1 119 ? 13.779 8.082 -23.881 1.00 96.50 119 MET A O 1
ATOM 966 N N . GLY A 1 120 ? 13.077 9.703 -22.499 1.00 95.62 120 GLY A N 1
ATOM 967 C CA . GLY A 1 120 ? 14.276 10.538 -22.604 1.00 95.62 120 GLY A CA 1
ATOM 968 C C . GLY A 1 120 ? 15.540 9.849 -22.087 1.00 95.62 120 GLY A C 1
ATOM 969 O O . GLY A 1 120 ? 16.619 10.021 -22.659 1.00 95.62 120 GLY A O 1
ATOM 970 N N . SER A 1 121 ? 15.410 9.010 -21.056 1.00 96.06 121 SER A N 1
ATOM 971 C CA . SER A 1 121 ? 16.531 8.246 -20.494 1.00 96.06 121 SER A CA 1
ATOM 972 C C . SER A 1 121 ? 17.156 7.240 -21.471 1.00 96.06 121 SER A C 1
ATOM 974 O O . SER A 1 121 ? 18.345 6.940 -21.355 1.00 96.06 121 SER A O 1
ATOM 976 N N . LEU A 1 122 ? 16.420 6.801 -22.503 1.00 95.00 122 LEU A N 1
ATOM 977 C CA . LEU A 1 122 ? 16.921 5.861 -23.515 1.00 95.00 122 LEU A CA 1
ATOM 978 C C . LEU A 1 122 ? 18.155 6.387 -24.268 1.00 95.00 122 LEU A C 1
ATOM 980 O O . LEU A 1 122 ? 18.977 5.596 -24.732 1.00 95.00 122 LEU A O 1
ATOM 984 N N . VAL A 1 123 ? 18.311 7.713 -24.367 1.00 94.75 123 VAL A N 1
ATOM 985 C CA . VAL A 1 123 ? 19.465 8.363 -25.014 1.00 94.75 123 VAL A CA 1
ATOM 986 C C . VAL A 1 123 ? 20.780 8.042 -24.291 1.00 94.75 123 VAL A C 1
ATOM 988 O O . VAL A 1 123 ? 21.832 8.002 -24.925 1.00 94.75 123 VAL A O 1
ATOM 991 N N . TYR A 1 124 ? 20.717 7.754 -22.988 1.00 94.88 124 TYR A N 1
ATOM 992 C CA . TYR A 1 124 ? 21.879 7.534 -22.126 1.00 94.88 124 TYR A CA 1
ATOM 993 C C . TYR A 1 124 ? 22.203 6.048 -21.894 1.00 94.88 124 TYR A C 1
ATOM 995 O O . TYR A 1 124 ? 23.130 5.728 -21.155 1.00 94.88 124 TYR A O 1
ATOM 1003 N N . LEU A 1 125 ? 21.497 5.117 -22.552 1.00 92.38 125 LEU A N 1
ATOM 1004 C CA . LEU A 1 125 ? 21.687 3.669 -22.353 1.00 92.38 125 LEU A CA 1
ATOM 1005 C C . LEU A 1 125 ? 23.113 3.171 -22.620 1.00 92.38 125 LEU A C 1
ATOM 1007 O O . LEU A 1 125 ? 23.518 2.158 -22.056 1.00 92.38 125 LEU A O 1
ATOM 1011 N N . ARG A 1 126 ? 23.866 3.840 -23.502 1.00 90.19 126 ARG A N 1
ATOM 1012 C CA . ARG A 1 126 ? 25.259 3.465 -23.797 1.00 90.19 126 ARG A CA 1
ATOM 1013 C C . ARG A 1 126 ? 26.225 3.897 -22.697 1.00 90.19 126 ARG A C 1
ATOM 1015 O O . ARG A 1 126 ? 27.221 3.219 -22.487 1.00 90.19 126 ARG A O 1
ATOM 1022 N N . GLN A 1 127 ? 25.950 5.025 -22.046 1.00 90.38 127 GLN A N 1
ATOM 1023 C CA . GLN A 1 127 ? 26.761 5.565 -20.954 1.00 90.38 127 GLN A CA 1
ATOM 1024 C C . GLN A 1 127 ? 26.359 4.998 -19.582 1.00 90.38 127 GLN A C 1
ATOM 1026 O O . GLN A 1 127 ? 27.127 5.129 -18.631 1.00 90.38 127 GLN A O 1
ATOM 1031 N N . GLY A 1 128 ? 25.181 4.377 -19.489 1.00 90.94 128 GLY A N 1
ATOM 1032 C CA . GLY A 1 128 ? 24.571 3.958 -18.229 1.00 90.94 128 GLY A CA 1
ATOM 1033 C C . GLY A 1 128 ? 23.691 5.065 -17.644 1.00 90.94 128 GLY A C 1
ATOM 1034 O O . GLY A 1 128 ? 24.017 6.254 -17.717 1.00 90.94 128 GLY A O 1
ATOM 1035 N N . ILE A 1 129 ? 22.549 4.681 -17.068 1.00 94.50 129 ILE A N 1
ATOM 1036 C CA . ILE A 1 129 ? 21.598 5.630 -16.462 1.00 94.50 129 ILE A CA 1
ATOM 1037 C C . ILE A 1 129 ? 22.200 6.284 -15.215 1.00 94.50 129 ILE A C 1
ATOM 1039 O O . ILE A 1 129 ? 21.951 7.462 -14.952 1.00 94.50 129 ILE A O 1
ATOM 1043 N N . GLU A 1 130 ? 23.040 5.550 -14.494 1.00 93.00 130 GLU A N 1
ATOM 1044 C CA . GLU A 1 130 ? 23.794 6.004 -13.331 1.00 93.00 130 GLU A CA 1
ATOM 1045 C C . GLU A 1 130 ? 24.722 7.190 -13.637 1.00 93.00 130 GLU A C 1
ATOM 1047 O O . GLU A 1 130 ? 24.962 8.017 -12.761 1.00 93.00 130 GLU A O 1
ATOM 1052 N N . ASN A 1 131 ? 25.167 7.329 -14.891 1.00 92.75 131 ASN A N 1
ATOM 1053 C CA . ASN A 1 131 ? 26.047 8.406 -15.355 1.00 92.75 131 ASN A CA 1
ATOM 1054 C C . ASN A 1 131 ? 25.284 9.522 -16.091 1.00 92.75 131 ASN A C 1
ATOM 1056 O O . ASN A 1 131 ? 25.868 10.286 -16.862 1.00 92.75 131 ASN A O 1
ATOM 1060 N N . SER A 1 132 ? 23.965 9.604 -15.901 1.00 94.06 132 SER A N 1
ATOM 1061 C CA . SER A 1 132 ? 23.087 10.514 -16.637 1.00 94.06 132 SER A CA 1
ATOM 1062 C C . SER A 1 132 ? 22.317 11.464 -15.710 1.00 94.06 132 SER A C 1
ATOM 1064 O O . SER A 1 132 ? 22.204 11.210 -14.508 1.00 94.06 132 SER A O 1
ATOM 1066 N N . PRO A 1 133 ? 21.676 12.518 -16.255 1.00 95.12 133 PRO A N 1
ATOM 1067 C CA . PRO A 1 133 ? 20.736 13.351 -15.495 1.00 95.12 133 PRO A CA 1
ATOM 1068 C C . PRO A 1 133 ? 19.554 12.565 -14.888 1.00 95.12 133 PRO A C 1
ATOM 1070 O O . PRO A 1 133 ? 18.846 13.069 -14.014 1.00 95.12 133 PRO A O 1
ATOM 1073 N N . TYR A 1 134 ? 19.337 11.325 -15.335 1.00 95.69 134 TYR A N 1
ATOM 1074 C CA . TYR A 1 134 ? 18.258 10.442 -14.901 1.00 95.69 134 TYR A CA 1
ATOM 1075 C C . TYR A 1 134 ? 18.647 9.490 -13.760 1.00 95.69 134 TYR A C 1
ATOM 1077 O O . TYR A 1 134 ? 17.873 8.592 -13.446 1.00 95.69 134 TYR A O 1
ATOM 1085 N N . VAL A 1 135 ? 19.795 9.686 -13.098 1.00 95.19 135 VAL A N 1
ATOM 1086 C CA . VAL A 1 135 ? 20.235 8.850 -11.959 1.00 95.19 135 VAL A CA 1
ATOM 1087 C C . VAL A 1 135 ? 19.187 8.742 -10.841 1.00 95.19 135 VAL A C 1
ATOM 1089 O O . VAL A 1 135 ? 19.059 7.700 -10.207 1.00 95.19 135 VAL A O 1
ATOM 1092 N N . HIS A 1 136 ? 18.366 9.780 -10.652 1.00 94.31 136 HIS A N 1
ATOM 1093 C CA . HIS A 1 136 ? 17.263 9.793 -9.687 1.00 94.31 136 HIS A CA 1
ATOM 1094 C C . HIS A 1 136 ? 16.199 8.709 -9.953 1.00 94.31 136 HIS A C 1
ATOM 1096 O O . HIS A 1 136 ? 15.482 8.317 -9.038 1.00 94.31 136 HIS A O 1
ATOM 1102 N N . LEU A 1 137 ? 16.103 8.181 -11.181 1.00 93.75 137 LEU A N 1
ATOM 1103 C CA . LEU A 1 137 ? 15.234 7.043 -11.498 1.00 93.75 137 LEU A CA 1
ATOM 1104 C C . LEU A 1 137 ? 15.684 5.747 -10.813 1.00 93.75 137 LEU A C 1
ATOM 1106 O O . LEU A 1 137 ? 14.887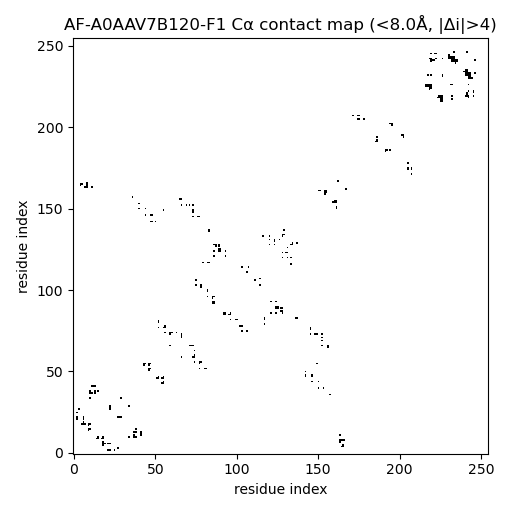 4.821 -10.713 1.00 93.75 137 LEU A O 1
ATOM 1110 N N . LEU A 1 138 ? 16.929 5.673 -10.338 1.00 92.38 138 LEU A N 1
ATOM 1111 C CA . LEU A 1 138 ? 17.498 4.497 -9.678 1.00 92.38 138 LEU A CA 1
ATOM 1112 C C . LEU A 1 138 ? 17.357 4.537 -8.148 1.00 92.38 138 LEU A C 1
ATOM 1114 O O . LEU A 1 138 ? 17.894 3.658 -7.474 1.00 92.38 138 LEU A O 1
ATOM 1118 N N . ASP A 1 139 ? 16.650 5.528 -7.588 1.00 92.06 139 ASP A N 1
ATOM 1119 C CA . ASP A 1 139 ? 16.462 5.642 -6.139 1.00 92.06 139 ASP A CA 1
ATOM 1120 C C . ASP A 1 139 ? 15.815 4.369 -5.562 1.00 92.06 139 ASP A C 1
ATOM 1122 O O . ASP A 1 139 ? 14.746 3.935 -6.003 1.00 92.06 139 ASP A O 1
ATOM 1126 N N . ALA A 1 140 ? 16.467 3.776 -4.562 1.00 85.75 140 ALA A N 1
ATOM 1127 C CA . ALA A 1 140 ? 16.006 2.564 -3.900 1.00 85.75 140 ALA A CA 1
ATOM 1128 C C . ALA A 1 140 ? 14.723 2.785 -3.083 1.00 85.75 140 ALA A C 1
ATOM 1130 O O . ALA A 1 140 ? 13.964 1.831 -2.908 1.00 85.75 140 ALA A O 1
ATOM 1131 N N . ASN A 1 141 ? 14.442 4.021 -2.647 1.00 90.69 141 ASN A N 1
ATOM 1132 C CA . ASN A 1 141 ? 13.234 4.352 -1.878 1.00 90.69 141 ASN A CA 1
ATOM 1133 C C . ASN A 1 141 ? 11.943 4.002 -2.629 1.00 90.69 141 ASN A C 1
ATOM 1135 O O . ASN A 1 141 ? 10.938 3.658 -2.016 1.00 90.69 141 ASN A O 1
ATOM 1139 N N . GLN A 1 142 ? 11.993 3.974 -3.963 1.00 90.69 142 GLN A N 1
ATOM 1140 C CA . GLN A 1 142 ? 10.854 3.617 -4.807 1.00 90.69 142 GLN A CA 1
ATOM 1141 C C . GLN A 1 142 ? 10.330 2.195 -4.549 1.00 90.69 142 GLN A C 1
ATOM 1143 O O . GLN A 1 142 ? 9.159 1.926 -4.807 1.00 90.69 142 GLN A O 1
ATOM 1148 N N . TRP A 1 143 ? 11.177 1.288 -4.048 1.00 92.00 143 TRP A N 1
ATOM 1149 C CA . TRP A 1 143 ? 10.765 -0.063 -3.660 1.00 92.00 143 TRP A CA 1
ATOM 1150 C C . TRP A 1 143 ? 10.014 -0.081 -2.327 1.00 92.00 143 TRP A C 1
ATOM 1152 O O . TRP A 1 143 ? 9.045 -0.819 -2.192 1.00 92.00 143 TRP A O 1
ATOM 1162 N N . ALA A 1 144 ? 10.418 0.741 -1.358 1.00 92.75 144 ALA A N 1
ATOM 1163 C CA . ALA A 1 144 ? 9.661 0.886 -0.116 1.00 92.75 144 ALA A CA 1
ATOM 1164 C C . ALA A 1 144 ? 8.290 1.516 -0.407 1.00 92.75 144 ALA A C 1
ATOM 1166 O O . ALA A 1 144 ? 7.259 0.947 -0.054 1.00 92.75 144 ALA A O 1
ATOM 1167 N N . ASP A 1 145 ? 8.279 2.599 -1.190 1.00 93.62 145 ASP A N 1
ATOM 1168 C CA . ASP A 1 145 ? 7.051 3.279 -1.603 1.00 93.62 145 ASP A CA 1
ATOM 1169 C C . ASP A 1 145 ? 6.077 2.341 -2.326 1.00 93.62 145 ASP A C 1
ATOM 1171 O O . ASP A 1 145 ? 4.862 2.450 -2.150 1.00 93.62 145 ASP A O 1
ATOM 1175 N N . ILE A 1 146 ? 6.578 1.436 -3.178 1.00 95.56 146 ILE A N 1
ATOM 1176 C CA . ILE A 1 146 ? 5.699 0.528 -3.918 1.00 95.56 146 ILE A CA 1
ATOM 1177 C C . ILE A 1 146 ? 5.118 -0.568 -3.030 1.00 95.56 146 ILE A C 1
ATOM 1179 O O . ILE A 1 146 ? 3.960 -0.926 -3.228 1.00 95.56 146 ILE A O 1
ATOM 1183 N N . CYS A 1 147 ? 5.867 -1.050 -2.034 1.00 94.56 147 CYS A N 1
ATOM 1184 C CA . CYS A 1 147 ? 5.346 -1.967 -1.022 1.00 94.56 147 CYS A CA 1
ATOM 1185 C C . CYS A 1 147 ? 4.236 -1.308 -0.193 1.00 94.56 147 CYS A C 1
ATOM 1187 O O . CYS A 1 147 ? 3.190 -1.922 0.021 1.00 94.56 147 CYS A O 1
ATOM 1189 N N . ASP A 1 148 ? 4.413 -0.047 0.208 1.00 93.19 148 ASP A N 1
ATOM 1190 C CA . ASP A 1 148 ? 3.409 0.694 0.980 1.00 93.19 148 ASP A CA 1
ATOM 1191 C C . ASP A 1 148 ? 2.140 0.960 0.159 1.00 93.19 148 ASP A C 1
ATOM 1193 O O . ASP A 1 148 ? 1.019 0.771 0.637 1.00 93.19 148 ASP A O 1
ATOM 1197 N N . ILE A 1 149 ? 2.304 1.364 -1.106 1.00 95.44 149 ILE A N 1
ATOM 1198 C CA . ILE A 1 149 ? 1.186 1.582 -2.032 1.00 95.44 149 ILE A CA 1
ATOM 1199 C C . ILE A 1 149 ? 0.449 0.273 -2.300 1.00 95.44 149 ILE A C 1
ATOM 1201 O O . ILE A 1 149 ? -0.776 0.257 -2.220 1.00 95.44 149 ILE A O 1
ATOM 1205 N N . PHE A 1 150 ? 1.179 -0.812 -2.572 1.00 96.19 150 PHE A N 1
ATOM 1206 C CA . PHE A 1 150 ? 0.589 -2.131 -2.774 1.00 96.19 150 PHE A CA 1
ATOM 1207 C C . PHE A 1 150 ? -0.215 -2.563 -1.548 1.00 96.19 150 PHE A C 1
ATOM 1209 O O . PHE A 1 150 ? -1.383 -2.906 -1.690 1.00 96.19 150 PHE A O 1
ATOM 1216 N N . THR A 1 151 ? 0.371 -2.475 -0.350 1.00 93.00 151 THR A N 1
ATOM 1217 C CA . THR A 1 151 ? -0.295 -2.860 0.903 1.00 93.00 151 THR A CA 1
ATOM 1218 C C . THR A 1 151 ? -1.578 -2.065 1.107 1.00 93.00 151 THR A C 1
ATOM 1220 O O . THR A 1 151 ? -2.632 -2.643 1.355 1.00 93.00 151 THR A O 1
ATOM 1223 N N . ARG A 1 152 ? -1.517 -0.737 0.955 1.00 92.62 152 ARG A N 1
ATOM 1224 C CA . ARG A 1 152 ? -2.687 0.127 1.130 1.00 92.62 152 ARG A CA 1
ATOM 1225 C C . ARG A 1 152 ? -3.799 -0.214 0.141 1.00 92.62 152 ARG A C 1
ATOM 1227 O O . ARG A 1 152 ? -4.946 -0.364 0.558 1.00 92.62 152 ARG A O 1
ATOM 1234 N N . ASP A 1 153 ? -3.471 -0.310 -1.142 1.00 95.06 153 ASP A N 1
ATOM 1235 C CA . ASP A 1 153 ? -4.468 -0.505 -2.193 1.00 95.06 153 ASP A CA 1
ATOM 1236 C C . ASP A 1 153 ? -5.062 -1.923 -2.119 1.00 95.06 153 ASP A C 1
ATOM 1238 O O . ASP A 1 153 ? -6.274 -2.097 -2.215 1.00 95.06 153 ASP A O 1
ATOM 1242 N N . ALA A 1 154 ? -4.240 -2.933 -1.827 1.00 92.94 154 ALA A N 1
ATOM 1243 C CA . ALA A 1 154 ? -4.700 -4.293 -1.580 1.00 92.94 154 ALA A CA 1
ATOM 1244 C C . ALA A 1 154 ? -5.634 -4.398 -0.367 1.00 92.94 154 ALA A C 1
ATOM 1246 O O . ALA A 1 154 ? -6.707 -4.993 -0.471 1.00 92.94 154 ALA A O 1
ATOM 1247 N N . CYS A 1 155 ? -5.268 -3.796 0.770 1.00 90.44 155 CYS A N 1
ATOM 1248 C CA . CYS A 1 155 ? -6.139 -3.752 1.945 1.00 90.44 155 CYS A CA 1
ATOM 1249 C C . CYS A 1 155 ? -7.470 -3.061 1.622 1.00 90.44 155 CYS A C 1
ATOM 1251 O O . CYS A 1 155 ? -8.525 -3.584 1.975 1.00 90.44 155 CYS A O 1
ATOM 1253 N N . ALA A 1 156 ? -7.437 -1.943 0.890 1.00 91.56 156 ALA A N 1
ATOM 1254 C CA . ALA A 1 156 ? -8.643 -1.229 0.484 1.00 91.56 156 ALA A CA 1
ATOM 1255 C C . ALA A 1 156 ? -9.561 -2.081 -0.410 1.00 91.56 156 ALA A C 1
ATOM 1257 O O . ALA A 1 156 ? -10.776 -2.066 -0.221 1.00 91.56 156 ALA A O 1
ATOM 1258 N N . LEU A 1 157 ? -9.006 -2.842 -1.361 1.00 91.12 157 LEU A N 1
ATOM 1259 C CA . LEU A 1 157 ? -9.782 -3.757 -2.210 1.00 91.12 157 LEU A CA 1
ATOM 1260 C C . LEU A 1 157 ? -10.435 -4.897 -1.425 1.00 91.12 157 LEU A C 1
ATOM 1262 O O . LEU A 1 157 ? -11.552 -5.295 -1.743 1.00 91.12 157 LEU A O 1
ATOM 1266 N N . LEU A 1 158 ? -9.759 -5.395 -0.391 1.00 86.62 158 LEU A N 1
ATOM 1267 C CA . LEU A 1 158 ? -10.270 -6.460 0.473 1.00 86.62 158 LEU A CA 1
ATOM 1268 C C . LEU A 1 158 ? -11.218 -5.951 1.572 1.00 86.62 158 LEU A C 1
ATOM 1270 O O . LEU A 1 158 ? -11.741 -6.754 2.340 1.00 86.62 158 LEU A O 1
ATOM 1274 N N . GLY A 1 159 ? -11.431 -4.635 1.681 1.00 86.31 159 GLY A N 1
ATOM 1275 C CA . GLY A 1 159 ? -12.211 -4.042 2.772 1.00 86.31 159 GLY A CA 1
ATOM 1276 C C . GLY A 1 159 ? -11.536 -4.176 4.143 1.00 86.31 159 GLY A C 1
ATOM 1277 O O . GLY A 1 159 ? -12.207 -4.142 5.172 1.00 86.31 159 GLY A O 1
ATOM 1278 N N . LEU A 1 160 ? -10.214 -4.342 4.161 1.00 84.19 160 LEU A N 1
ATOM 1279 C CA . LEU A 1 160 ? -9.411 -4.491 5.366 1.00 84.19 160 LEU A CA 1
ATOM 1280 C C . LEU A 1 160 ? -8.780 -3.153 5.758 1.00 84.19 160 LEU A C 1
ATOM 1282 O O . LEU A 1 160 ? -8.380 -2.351 4.911 1.00 84.19 160 LEU A O 1
ATOM 1286 N N . SER A 1 161 ? -8.618 -2.927 7.061 1.00 85.12 161 SER A N 1
ATOM 1287 C CA . SER A 1 161 ? -7.747 -1.854 7.549 1.00 85.12 161 SER A CA 1
ATOM 1288 C C . SER A 1 161 ? -6.308 -2.095 7.088 1.00 85.12 161 SER A C 1
ATOM 1290 O O . SER A 1 161 ? -5.882 -3.242 6.994 1.00 85.12 161 SER A O 1
ATOM 1292 N N . VAL A 1 162 ? -5.533 -1.041 6.831 1.00 84.00 162 VAL A N 1
ATOM 1293 C CA . VAL A 1 162 ? -4.098 -1.192 6.518 1.00 84.00 162 VAL A CA 1
ATOM 1294 C C . VAL A 1 162 ? -3.336 -1.624 7.770 1.00 84.00 162 VAL A C 1
ATOM 1296 O O . VAL A 1 162 ? -2.611 -2.615 7.768 1.00 84.00 162 VAL A O 1
ATOM 1299 N N . GLU A 1 163 ? -3.555 -0.911 8.873 1.00 85.25 163 GLU A N 1
ATOM 1300 C CA . GLU A 1 163 ? -2.970 -1.255 10.163 1.00 85.25 163 GLU A CA 1
ATOM 1301 C C . GLU A 1 163 ? -3.753 -2.394 10.822 1.00 85.25 163 GLU A C 1
ATOM 1303 O O . GLU A 1 163 ? -4.984 -2.461 10.755 1.00 85.25 163 GLU A O 1
ATOM 1308 N N . SER A 1 164 ? -3.032 -3.302 11.477 1.00 88.62 164 SER A N 1
ATOM 1309 C CA . SER A 1 164 ? -3.650 -4.383 12.241 1.00 88.62 164 SER A CA 1
ATOM 1310 C C . SER A 1 164 ? -4.383 -3.811 13.463 1.00 88.62 164 SER A C 1
ATOM 1312 O O . SER A 1 164 ? -3.760 -3.055 14.219 1.00 88.62 164 SER A O 1
ATOM 1314 N N . PRO A 1 165 ? -5.644 -4.212 13.727 1.00 89.00 165 PRO A N 1
ATOM 1315 C CA . PRO A 1 165 ? -6.371 -3.788 14.923 1.00 89.00 165 PRO A CA 1
ATOM 1316 C C . PRO A 1 165 ? -5.589 -4.048 16.213 1.00 89.00 165 PRO A C 1
ATOM 1318 O O . PRO A 1 165 ? -5.552 -3.189 17.088 1.00 89.00 165 PRO A O 1
ATOM 1321 N N . LEU A 1 166 ? -4.873 -5.178 16.292 1.00 92.00 166 LEU A N 1
ATOM 1322 C CA . LEU A 1 166 ? -4.017 -5.499 17.434 1.00 92.00 166 LEU A CA 1
ATOM 1323 C C . LEU A 1 166 ? -2.923 -4.451 17.646 1.00 92.00 166 LEU A C 1
ATOM 1325 O O . LEU A 1 166 ? -2.706 -3.998 18.767 1.00 92.00 166 LEU A O 1
ATOM 1329 N N . SER A 1 167 ? -2.249 -4.061 16.562 1.00 91.19 167 SER A N 1
ATOM 1330 C CA . SER A 1 167 ? -1.166 -3.077 16.606 1.00 91.19 167 SER A CA 1
ATOM 1331 C C . SER A 1 167 ? -1.694 -1.714 17.041 1.00 91.19 167 SER A C 1
ATOM 1333 O O . SER A 1 167 ? -1.121 -1.094 17.932 1.00 91.19 167 SER A O 1
ATOM 1335 N N . VAL A 1 168 ? -2.812 -1.275 16.457 1.00 90.94 168 VAL A N 1
ATOM 1336 C CA . VAL A 1 168 ? -3.453 0.002 16.796 1.00 90.94 168 VAL A CA 1
ATOM 1337 C C . VAL A 1 168 ? -3.887 0.013 18.261 1.00 90.94 168 VAL A C 1
ATOM 1339 O O . VAL A 1 168 ? -3.545 0.940 18.994 1.00 90.94 168 VAL A O 1
ATOM 1342 N N . SER A 1 169 ? -4.590 -1.028 18.718 1.00 90.88 169 SER A N 1
ATOM 1343 C CA . SER A 1 169 ? -5.044 -1.135 20.106 1.00 90.88 169 SER A CA 1
ATOM 1344 C C . SER A 1 169 ? -3.881 -1.194 21.094 1.00 90.88 169 SER A C 1
ATOM 1346 O O . SER A 1 169 ? -3.935 -0.534 22.130 1.00 90.88 169 SER A O 1
ATOM 1348 N N . PHE A 1 170 ? -2.814 -1.932 20.775 1.00 92.69 170 PHE A N 1
ATOM 1349 C CA . PHE A 1 170 ? -1.619 -1.998 21.612 1.00 92.69 170 PHE A CA 1
ATOM 1350 C C . PHE A 1 170 ? -0.931 -0.632 21.714 1.00 92.69 170 PHE A C 1
ATOM 1352 O O . PHE A 1 170 ? -0.672 -0.158 22.819 1.00 92.69 170 PHE A O 1
ATOM 1359 N N . SER A 1 171 ? -0.701 0.044 20.583 1.00 91.75 171 SER A N 1
ATOM 1360 C CA . SER A 1 171 ? -0.094 1.378 20.560 1.00 91.75 171 SER A CA 1
ATOM 1361 C C . SER A 1 171 ? -0.937 2.414 21.304 1.00 91.75 171 SER A C 1
ATOM 1363 O O . SER A 1 171 ? -0.396 3.162 22.119 1.00 91.75 171 SER A O 1
ATOM 1365 N N . ALA A 1 172 ? -2.256 2.432 21.089 1.00 91.25 172 ALA A N 1
ATOM 1366 C CA . ALA A 1 172 ? -3.168 3.302 21.827 1.00 91.25 172 ALA A CA 1
ATOM 1367 C C . ALA A 1 172 ? -3.136 3.004 23.336 1.00 91.25 172 ALA A C 1
ATOM 1369 O O . ALA A 1 172 ? -3.083 3.924 24.154 1.00 91.25 172 ALA A O 1
ATOM 1370 N N . GLY A 1 173 ? -3.080 1.721 23.707 1.00 91.31 173 GLY A N 1
ATOM 1371 C CA . GLY A 1 173 ? -2.908 1.273 25.085 1.00 91.31 173 GLY A CA 1
ATOM 1372 C C . GLY A 1 173 ? -1.614 1.789 25.715 1.00 91.31 173 GLY A C 1
ATOM 1373 O O . GLY A 1 173 ? -1.652 2.316 26.823 1.00 91.31 173 GLY A O 1
ATOM 1374 N N . CYS A 1 174 ? -0.483 1.723 25.006 1.00 92.62 174 CYS A N 1
ATOM 1375 C CA . CYS A 1 174 ? 0.790 2.275 25.479 1.00 92.62 174 CYS A CA 1
ATOM 1376 C C . CYS A 1 174 ? 0.723 3.789 25.732 1.00 92.62 174 CYS A C 1
ATOM 1378 O O . CYS A 1 174 ? 1.304 4.260 26.708 1.00 92.62 174 CYS A O 1
ATOM 1380 N N . VAL A 1 175 ? 0.004 4.542 24.890 1.00 92.12 175 VAL A N 1
ATOM 1381 C CA . VAL A 1 175 ? -0.208 5.989 25.080 1.00 92.12 175 VAL A CA 1
ATOM 1382 C C . VAL A 1 175 ? -1.102 6.267 26.292 1.00 92.12 175 VAL A C 1
ATOM 1384 O O . VAL A 1 175 ? -0.813 7.168 27.077 1.00 92.12 175 VAL A O 1
ATOM 1387 N N . ALA A 1 176 ? -2.163 5.479 26.486 1.00 90.88 176 ALA A N 1
ATOM 1388 C CA . ALA A 1 176 ? -3.101 5.650 27.595 1.00 90.88 176 ALA A CA 1
ATOM 1389 C C . ALA A 1 176 ? -2.540 5.189 28.953 1.00 90.88 176 ALA A C 1
ATOM 1391 O O . ALA A 1 176 ? -2.908 5.734 29.997 1.00 90.88 176 ALA A O 1
ATOM 1392 N N . LEU A 1 177 ? -1.646 4.196 28.956 1.00 91.94 177 LEU A N 1
ATOM 1393 C CA . LEU A 1 177 ? -1.192 3.493 30.156 1.00 91.94 177 LEU A CA 1
ATOM 1394 C C . LEU A 1 177 ? -0.660 4.420 31.267 1.00 91.94 177 LEU A C 1
ATOM 1396 O O . LEU A 1 177 ? -1.108 4.259 32.404 1.00 91.94 177 LEU A O 1
ATOM 1400 N N . PRO A 1 178 ? 0.216 5.414 31.008 1.00 90.81 178 PRO A N 1
ATOM 1401 C CA . PRO A 1 178 ? 0.699 6.310 32.061 1.00 90.81 178 PRO A CA 1
ATOM 1402 C C . PRO A 1 178 ? -0.432 7.072 32.763 1.00 90.81 178 PRO A C 1
ATOM 1404 O O . PRO A 1 178 ? -0.430 7.218 33.986 1.00 90.81 178 PRO A O 1
ATOM 1407 N N . ALA A 1 179 ? -1.429 7.525 32.000 1.00 88.06 179 ALA A N 1
ATOM 1408 C CA . ALA A 1 179 ? -2.564 8.261 32.538 1.00 88.06 179 ALA A CA 1
ATOM 1409 C C . ALA A 1 179 ? -3.476 7.348 33.381 1.00 88.06 179 ALA A C 1
ATOM 1411 O O . ALA A 1 179 ? -3.907 7.735 34.469 1.00 88.06 179 ALA A O 1
ATOM 1412 N N . LEU A 1 180 ? -3.680 6.102 32.939 1.00 86.62 180 LEU A N 1
ATOM 1413 C CA . LEU A 1 180 ? -4.434 5.087 33.681 1.00 86.62 180 LEU A CA 1
ATOM 1414 C C . LEU A 1 180 ? -3.753 4.693 35.003 1.00 86.62 180 LEU A C 1
ATOM 1416 O O . LEU A 1 180 ? -4.434 4.561 36.022 1.00 86.62 180 LEU A O 1
ATOM 1420 N N . ILE A 1 181 ? -2.421 4.555 35.024 1.00 88.12 181 ILE A N 1
ATOM 1421 C CA . ILE A 1 181 ? -1.660 4.266 36.254 1.00 88.12 181 ILE A CA 1
ATOM 1422 C C . ILE A 1 181 ? -1.822 5.401 37.271 1.00 88.12 181 ILE A C 1
ATOM 1424 O O . ILE A 1 181 ? -2.091 5.141 38.446 1.00 88.12 181 ILE A O 1
ATOM 1428 N N . ASN A 1 182 ? -1.714 6.655 36.824 1.00 85.50 182 ASN A N 1
ATOM 1429 C CA . ASN A 1 182 ? -1.889 7.819 37.695 1.00 85.50 182 ASN A CA 1
ATOM 1430 C C . ASN A 1 182 ? -3.294 7.862 38.310 1.00 85.50 182 ASN A C 1
ATOM 1432 O O . ASN A 1 182 ? -3.445 8.139 39.499 1.00 85.50 182 ASN A O 1
ATOM 1436 N N . ILE A 1 183 ? -4.325 7.537 37.528 1.00 82.38 183 ILE A N 1
ATOM 1437 C CA . ILE A 1 183 ? -5.708 7.494 38.015 1.00 82.38 183 ILE A CA 1
ATOM 1438 C C . ILE A 1 183 ? -5.906 6.380 39.028 1.00 82.38 183 ILE A C 1
ATOM 1440 O O . ILE A 1 183 ? -6.511 6.626 40.070 1.00 82.38 183 ILE A O 1
ATOM 1444 N N . LYS A 1 184 ? -5.375 5.182 38.765 1.00 82.50 184 LYS A N 1
ATOM 1445 C CA . LYS A 1 184 ? -5.434 4.074 39.721 1.00 82.50 184 LYS A CA 1
ATOM 1446 C C . LYS A 1 184 ? -4.867 4.498 41.079 1.00 82.50 184 LYS A C 1
ATOM 1448 O O . LYS A 1 184 ? -5.540 4.317 42.091 1.00 82.50 184 LYS A O 1
ATOM 1453 N N . ALA A 1 185 ? -3.698 5.143 41.091 1.00 82.81 185 ALA A N 1
ATOM 1454 C CA . ALA A 1 185 ? -3.089 5.646 42.321 1.00 82.81 185 ALA A CA 1
ATOM 1455 C C . ALA A 1 185 ? -3.982 6.675 43.041 1.00 82.81 185 ALA A C 1
ATOM 1457 O O . ALA A 1 185 ? -4.128 6.625 44.261 1.00 82.81 185 ALA A O 1
ATOM 1458 N N . VAL A 1 186 ? -4.626 7.584 42.302 1.00 82.00 186 VAL A N 1
ATOM 1459 C CA . VAL A 1 186 ? -5.549 8.578 42.876 1.00 82.00 186 VAL A CA 1
ATOM 1460 C C . VAL A 1 186 ? -6.816 7.926 43.437 1.00 82.00 186 VAL A C 1
ATOM 1462 O O . VAL A 1 186 ? -7.264 8.320 44.513 1.00 82.00 186 VAL A O 1
ATOM 1465 N N . ILE A 1 187 ? -7.386 6.931 42.753 1.00 78.38 187 ILE A N 1
ATOM 1466 C CA . ILE A 1 187 ? -8.569 6.191 43.219 1.00 78.38 187 ILE A CA 1
ATOM 1467 C C . ILE A 1 187 ? -8.247 5.443 44.519 1.00 78.38 187 ILE A C 1
ATOM 1469 O O . ILE A 1 187 ? -9.012 5.545 45.480 1.00 78.38 187 ILE A O 1
ATOM 1473 N N . GLU A 1 188 ? -7.103 4.753 44.570 1.00 79.56 188 GLU A N 1
ATOM 1474 C CA . GLU A 1 188 ? -6.638 4.013 45.751 1.00 79.56 188 GLU A CA 1
ATOM 1475 C C . GLU A 1 188 ? -6.346 4.946 46.939 1.00 79.56 188 GLU A C 1
ATOM 1477 O O . GLU A 1 188 ? -6.689 4.618 48.074 1.00 79.56 188 GLU A O 1
ATOM 1482 N N . GLN A 1 189 ? -5.778 6.134 46.695 1.00 79.12 189 GLN A N 1
ATOM 1483 C CA . GLN A 1 189 ? -5.459 7.108 47.747 1.00 79.12 189 GLN A CA 1
ATOM 1484 C C . GLN A 1 189 ? -6.668 7.912 48.243 1.00 79.12 189 GLN A C 1
ATOM 1486 O O . GLN A 1 189 ? -6.733 8.248 49.425 1.00 79.12 189 GLN A O 1
ATOM 1491 N N . ARG A 1 190 ? -7.603 8.280 47.356 1.00 69.44 190 ARG A N 1
ATOM 1492 C CA . ARG A 1 190 ? -8.709 9.207 47.674 1.00 69.44 190 ARG A CA 1
ATOM 1493 C C . ARG A 1 190 ? -10.056 8.523 47.926 1.00 69.44 190 ARG A C 1
ATOM 1495 O O . ARG A 1 190 ? -11.037 9.226 48.147 1.00 69.44 190 ARG A O 1
ATOM 1502 N N . GLN A 1 191 ? -10.125 7.189 47.872 1.00 64.75 191 GLN A N 1
ATOM 1503 C CA . GLN A 1 191 ? -11.371 6.412 47.993 1.00 64.75 191 GLN A CA 1
ATOM 1504 C C . GLN A 1 191 ? -12.492 6.897 47.049 1.00 64.75 191 GLN A C 1
ATOM 1506 O O . GLN A 1 191 ? -13.680 6.807 47.360 1.00 64.75 191 GLN A O 1
ATOM 1511 N N . CYS A 1 192 ? -12.138 7.413 45.869 1.00 63.28 192 CYS A N 1
ATOM 1512 C CA . CYS A 1 192 ? -13.108 7.863 44.871 1.00 63.28 192 CYS A CA 1
ATOM 1513 C C . CYS A 1 192 ? -13.623 6.667 44.050 1.00 63.28 192 CYS A C 1
ATOM 1515 O O . CYS A 1 192 ? -13.269 6.497 42.887 1.00 63.28 192 CYS A O 1
ATOM 1517 N N . THR A 1 193 ? -14.460 5.824 44.657 1.00 61.38 193 THR A N 1
ATOM 1518 C CA . THR A 1 193 ? -14.991 4.588 44.047 1.00 61.38 193 THR A CA 1
ATOM 1519 C C . THR A 1 193 ? -16.002 4.824 42.918 1.00 61.38 193 THR A C 1
ATOM 1521 O O . THR A 1 193 ? -16.275 3.910 42.151 1.00 61.38 193 THR A O 1
ATOM 1524 N N . GLY A 1 194 ? -16.540 6.042 42.780 1.00 61.66 194 GLY A N 1
ATOM 1525 C CA . GLY A 1 194 ? -17.575 6.376 41.790 1.00 61.66 194 GLY A CA 1
ATOM 1526 C C . GLY A 1 194 ? -17.078 6.911 40.442 1.00 61.66 194 GLY A C 1
ATOM 1527 O O . GLY A 1 194 ? -17.897 7.228 39.583 1.00 61.66 194 GLY A O 1
ATOM 1528 N N . VAL A 1 195 ? -15.762 7.046 40.246 1.00 60.22 195 VAL A N 1
ATOM 1529 C CA . VAL A 1 195 ? -15.176 7.618 39.015 1.00 60.22 195 VAL A CA 1
ATOM 1530 C C . VAL A 1 195 ? -15.324 6.668 37.820 1.00 60.22 195 VAL A C 1
ATOM 1532 O O . VAL A 1 195 ? -15.396 7.112 36.681 1.00 60.22 195 VAL A O 1
ATOM 1535 N N . TRP A 1 196 ? -15.443 5.365 38.077 1.00 62.81 196 TRP A N 1
ATOM 1536 C CA . TRP A 1 196 ? -15.497 4.317 37.055 1.00 62.81 196 TRP A CA 1
ATOM 1537 C C . TRP A 1 196 ? -16.909 3.730 36.881 1.00 62.81 196 TRP A C 1
ATOM 1539 O O . TRP A 1 196 ? -17.092 2.533 36.692 1.00 62.81 196 TRP A O 1
ATOM 1549 N N . ASN A 1 197 ? -17.934 4.577 37.004 1.00 59.66 197 ASN A N 1
ATOM 1550 C CA . ASN A 1 197 ? -19.339 4.158 36.939 1.00 59.66 197 ASN A CA 1
ATOM 1551 C C . ASN A 1 197 ? -19.926 4.151 35.515 1.00 59.66 197 ASN A C 1
ATOM 1553 O O . ASN A 1 197 ? -21.041 3.663 35.323 1.00 59.66 197 ASN A O 1
ATOM 1557 N N . GLN A 1 198 ? -19.215 4.692 34.522 1.00 58.78 198 GLN A N 1
ATOM 1558 C CA . GLN A 1 198 ? -19.631 4.627 33.121 1.00 58.78 198 GLN A CA 1
ATOM 1559 C C . GLN A 1 198 ? -19.047 3.362 32.491 1.00 58.78 198 GLN A C 1
ATOM 1561 O O . GLN A 1 198 ? -17.838 3.156 32.520 1.00 58.78 198 GLN A O 1
ATOM 1566 N N . LYS A 1 199 ? -19.916 2.488 31.969 1.00 57.66 199 LYS A N 1
ATOM 1567 C CA . LYS A 1 199 ? -19.523 1.159 31.471 1.00 57.66 199 LYS A CA 1
ATOM 1568 C C . LYS A 1 199 ? -18.656 1.200 30.207 1.00 57.66 199 LYS A C 1
ATOM 1570 O O . LYS A 1 199 ? -17.976 0.214 29.949 1.00 57.66 199 LYS A O 1
ATOM 1575 N N . ASP A 1 200 ? -18.641 2.325 29.490 1.00 65.69 200 ASP A N 1
ATOM 1576 C CA . ASP A 1 200 ? -18.106 2.391 28.125 1.00 65.69 200 ASP A CA 1
ATOM 1577 C C . ASP A 1 200 ? -17.095 3.532 27.884 1.00 65.69 200 ASP A C 1
ATOM 1579 O O . ASP A 1 200 ? -16.621 3.692 26.763 1.00 65.69 200 ASP A O 1
ATOM 1583 N N . GLU A 1 201 ? -16.727 4.319 28.904 1.00 68.81 201 GLU A N 1
ATOM 1584 C CA . GLU A 1 201 ? -15.825 5.472 28.739 1.00 68.81 201 GLU A CA 1
ATOM 1585 C C . GLU A 1 201 ? -14.722 5.517 29.804 1.00 68.81 201 GLU A C 1
ATOM 1587 O O . GLU A 1 201 ? -14.905 5.128 30.963 1.00 68.81 201 GLU A O 1
ATOM 1592 N N . LEU A 1 202 ? -13.547 6.012 29.405 1.00 71.44 202 LEU A N 1
ATOM 1593 C CA . LEU A 1 202 ? -12.476 6.321 30.345 1.00 71.44 202 LEU A CA 1
ATOM 1594 C C . LEU A 1 202 ? -12.838 7.585 31.138 1.00 71.44 202 LEU A C 1
ATOM 1596 O O . LEU A 1 202 ? -13.371 8.535 30.571 1.00 71.44 202 LEU A O 1
ATOM 1600 N N . PRO A 1 203 ? -12.478 7.666 32.431 1.00 73.12 203 PRO A N 1
ATOM 1601 C CA . PRO A 1 203 ? -12.758 8.849 33.249 1.00 73.12 203 PRO A CA 1
ATOM 1602 C C . PRO A 1 203 ? -11.926 10.082 32.857 1.00 73.12 203 PRO A C 1
ATOM 1604 O O . PRO A 1 203 ? -12.086 11.149 33.449 1.00 73.12 203 PRO A O 1
ATOM 1607 N N . ILE A 1 204 ? -11.012 9.927 31.897 1.00 77.00 204 ILE A N 1
ATOM 1608 C CA . ILE A 1 204 ? -10.193 10.988 31.326 1.00 77.00 204 ILE A CA 1
ATOM 1609 C C . ILE A 1 204 ? -10.168 10.876 29.810 1.00 77.00 204 ILE A C 1
ATOM 1611 O O . ILE A 1 204 ? -10.234 9.784 29.243 1.00 77.00 204 ILE A O 1
ATOM 1615 N N . GLU A 1 205 ? -9.978 12.019 29.170 1.00 78.25 205 GLU A N 1
ATOM 1616 C CA . GLU A 1 205 ? -9.652 12.076 27.757 1.00 78.25 205 GLU A CA 1
ATOM 1617 C C . GLU A 1 205 ? -8.162 11.759 27.567 1.00 78.25 205 GLU A C 1
ATOM 1619 O O . GLU A 1 205 ? -7.296 12.344 28.224 1.00 78.25 205 GLU A O 1
ATOM 1624 N N . VAL A 1 206 ? -7.864 10.808 26.682 1.00 85.44 206 VAL A N 1
ATOM 1625 C CA . VAL A 1 206 ? -6.498 10.483 26.263 1.00 85.44 206 VAL A CA 1
ATOM 1626 C C . VAL A 1 206 ? -6.353 10.910 24.811 1.00 85.44 206 VAL A C 1
ATOM 1628 O O . VAL A 1 206 ? -6.984 10.330 23.928 1.00 85.44 206 VAL A O 1
ATOM 1631 N N . ASP A 1 207 ? -5.511 11.911 24.556 1.00 87.50 207 ASP A N 1
ATOM 1632 C CA . ASP A 1 207 ? -5.198 12.324 23.189 1.00 87.50 207 ASP A CA 1
ATOM 1633 C C . ASP A 1 207 ? -4.277 11.289 22.525 1.00 87.50 207 ASP A C 1
ATOM 1635 O O . ASP A 1 207 ? -3.076 11.221 22.790 1.00 87.50 207 ASP A O 1
ATOM 1639 N N . LEU A 1 208 ? -4.862 10.464 21.657 1.00 86.06 208 LEU A N 1
ATOM 1640 C CA . LEU A 1 208 ? -4.150 9.467 20.851 1.00 86.06 208 LEU A CA 1
ATOM 1641 C C . LEU A 1 208 ? -3.536 10.063 19.569 1.00 86.06 208 LEU A C 1
ATOM 1643 O O . LEU A 1 208 ? -2.907 9.350 18.782 1.00 86.06 208 LEU A O 1
ATOM 1647 N N . GLY A 1 209 ? -3.723 11.364 19.336 1.00 86.44 209 GLY A N 1
ATOM 1648 C CA . GLY A 1 209 ? -3.282 12.069 18.146 1.00 86.44 209 GLY A CA 1
ATOM 1649 C C . GLY A 1 209 ? -4.129 11.778 16.904 1.00 86.44 209 GLY A C 1
ATOM 1650 O O . GLY A 1 209 ? -4.905 10.826 16.816 1.00 86.44 209 GLY A O 1
ATOM 1651 N N . LYS A 1 210 ? -3.925 12.606 15.873 1.00 84.50 210 LYS A N 1
ATOM 1652 C CA . LYS A 1 210 ? -4.715 12.589 14.627 1.00 84.50 210 LYS A CA 1
ATOM 1653 C C . LYS A 1 210 ? -4.646 11.278 13.837 1.00 84.50 210 LYS A C 1
ATOM 1655 O O . LYS A 1 210 ? -5.506 11.037 13.000 1.00 84.50 210 LYS A O 1
ATOM 1660 N N . LYS A 1 211 ? -3.625 10.445 14.063 1.00 80.62 211 LYS A N 1
ATOM 1661 C CA . LYS A 1 211 ? -3.467 9.158 13.363 1.00 80.62 211 LYS A CA 1
ATOM 1662 C C . LYS A 1 211 ? -4.543 8.141 13.756 1.00 80.62 211 LYS A C 1
ATOM 1664 O O . LYS A 1 211 ? -4.868 7.279 12.954 1.00 80.62 211 LYS A O 1
ATOM 1669 N N . CYS A 1 212 ? -5.126 8.290 14.944 1.00 81.44 212 CYS A N 1
ATOM 1670 C CA . CYS A 1 212 ? -6.185 7.418 15.449 1.00 81.44 212 CYS A CA 1
ATOM 1671 C C . CYS A 1 212 ? -7.596 7.959 15.137 1.00 81.44 212 CYS A C 1
ATOM 1673 O O . CYS A 1 212 ? -8.581 7.513 15.723 1.00 81.44 212 CYS A O 1
ATOM 1675 N N . TRP A 1 213 ? -7.716 8.963 14.258 1.00 82.06 213 TRP A N 1
ATOM 1676 C CA . TRP A 1 213 ? -8.999 9.553 13.874 1.00 82.06 213 TRP A CA 1
ATOM 1677 C C . TRP A 1 213 ? -9.563 8.835 12.648 1.00 82.06 213 TRP A C 1
ATOM 1679 O O . TRP A 1 213 ? -9.322 9.232 11.511 1.00 82.06 213 TRP A O 1
ATOM 1689 N N . TYR A 1 214 ? -10.321 7.768 12.892 1.00 78.75 214 TYR A N 1
ATOM 1690 C CA . TYR A 1 214 ? -10.894 6.932 11.829 1.00 78.75 214 TYR A CA 1
ATOM 1691 C C . TYR A 1 214 ? -12.289 7.388 11.375 1.00 78.75 214 TYR A C 1
ATOM 1693 O O . TYR A 1 214 ? -12.687 7.130 10.242 1.00 78.75 214 TYR A O 1
ATOM 1701 N N . HIS A 1 215 ? -13.032 8.089 12.237 1.00 75.62 215 HIS A N 1
ATOM 1702 C CA . HIS A 1 215 ? -14.425 8.464 11.984 1.00 75.62 215 HIS A CA 1
ATOM 1703 C C . HIS A 1 215 ? -14.676 9.905 12.419 1.00 75.62 215 HIS A C 1
ATOM 1705 O O . HIS A 1 215 ? -14.178 10.352 13.453 1.00 75.62 215 HIS A O 1
ATOM 1711 N N . SER A 1 216 ? -15.483 10.628 11.644 1.00 78.06 216 SER A N 1
ATOM 1712 C CA . SER A 1 216 ? -15.986 11.932 12.070 1.00 78.06 216 SER A CA 1
ATOM 1713 C C . SER A 1 216 ? -17.120 11.738 13.066 1.00 78.06 216 SER A C 1
ATOM 1715 O O . SER A 1 216 ? -18.066 11.001 12.801 1.00 78.06 216 SER A O 1
ATOM 1717 N N . ILE A 1 217 ? -17.033 12.432 14.194 1.00 80.38 217 ILE A N 1
ATOM 1718 C CA . ILE A 1 217 ? -18.050 12.407 15.238 1.00 80.38 217 ILE A CA 1
ATOM 1719 C C . ILE A 1 217 ? -18.759 13.758 15.250 1.00 80.38 217 ILE A C 1
ATOM 1721 O O . ILE A 1 217 ? -18.115 14.807 15.229 1.00 80.38 217 ILE A O 1
ATOM 1725 N N . PHE A 1 218 ? -20.091 13.744 15.309 1.00 87.50 218 PHE A N 1
ATOM 1726 C CA . PHE A 1 218 ? -20.878 14.953 15.525 1.00 87.50 218 PHE A CA 1
ATOM 1727 C C . PHE A 1 218 ? -21.411 14.988 16.958 1.00 87.50 218 PHE A C 1
ATOM 1729 O O . PHE A 1 218 ? -22.175 14.110 17.369 1.00 87.50 218 PHE A O 1
ATOM 1736 N N . ALA A 1 219 ? -21.043 16.029 17.702 1.00 89.44 219 ALA A N 1
ATOM 1737 C CA . ALA A 1 219 ? -21.609 16.333 19.009 1.00 89.44 219 ALA A CA 1
ATOM 1738 C C . ALA A 1 219 ? -22.700 17.399 18.871 1.00 89.44 219 ALA A C 1
ATOM 1740 O O . ALA A 1 219 ? -22.486 18.466 18.295 1.00 89.44 219 ALA A O 1
ATOM 1741 N N . CYS A 1 220 ? -23.887 17.120 19.411 1.00 90.00 220 CYS A N 1
ATOM 1742 C CA . CYS A 1 220 ? -24.993 18.063 19.380 1.00 90.00 220 CYS A CA 1
ATOM 1743 C C . CYS A 1 220 ? -24.659 19.318 20.202 1.00 90.00 220 CYS A C 1
ATOM 1745 O O . CYS A 1 220 ? -24.391 19.191 21.397 1.00 90.00 220 CYS A O 1
ATOM 1747 N N . PRO A 1 221 ? -24.770 20.535 19.638 1.00 89.44 221 PRO A N 1
ATOM 1748 C CA . PRO A 1 221 ? -24.435 21.764 20.360 1.00 89.44 221 PRO A CA 1
ATOM 1749 C C . PRO A 1 221 ? -25.402 22.080 21.513 1.00 89.44 221 PRO A C 1
ATOM 1751 O O . PRO A 1 221 ? -25.025 22.769 22.458 1.00 89.44 221 PRO A O 1
ATOM 1754 N N . ILE A 1 222 ? -26.640 21.571 21.455 1.00 89.31 222 ILE A N 1
ATOM 1755 C CA . ILE A 1 222 ? -27.674 21.810 22.474 1.00 89.31 222 ILE A CA 1
ATOM 1756 C C . ILE A 1 222 ? -27.508 20.842 23.646 1.00 89.31 222 ILE A C 1
ATOM 1758 O O . ILE A 1 222 ? -27.388 21.266 24.791 1.00 89.31 222 ILE A O 1
ATOM 1762 N N . LEU A 1 223 ? -27.502 19.536 23.362 1.00 87.69 223 LEU A N 1
ATOM 1763 C CA . LEU A 1 223 ? -27.416 18.508 24.402 1.00 87.69 223 LEU A CA 1
ATOM 1764 C C . LEU A 1 223 ? -25.983 18.221 24.850 1.00 87.69 223 LEU A C 1
ATOM 1766 O O . LEU A 1 223 ? -25.806 17.561 25.867 1.00 87.69 223 LEU A O 1
ATOM 1770 N N . ARG A 1 224 ? -24.977 18.719 24.116 1.00 86.44 224 ARG A N 1
ATOM 1771 C CA . ARG A 1 224 ? -23.546 18.462 24.350 1.00 86.44 224 ARG A CA 1
ATOM 1772 C C . ARG A 1 224 ? -23.229 16.970 24.439 1.00 86.44 224 ARG A C 1
ATOM 1774 O O . ARG A 1 224 ? -22.402 16.543 25.232 1.00 86.44 224 ARG A O 1
ATOM 1781 N N . GLN A 1 225 ? -23.926 16.188 23.622 1.00 83.50 225 GLN A N 1
ATOM 1782 C CA . GLN A 1 225 ? -23.806 14.738 23.546 1.00 83.50 225 GLN A CA 1
ATOM 1783 C C . GLN A 1 225 ? -23.462 14.336 22.118 1.00 83.50 225 GLN A C 1
ATOM 1785 O O . GLN A 1 225 ? -23.982 14.921 21.161 1.00 83.50 225 GLN A O 1
ATOM 1790 N N . GLN A 1 226 ? -22.596 13.336 21.985 1.00 86.25 226 GLN A N 1
ATOM 1791 C CA . GLN A 1 226 ? -22.306 12.694 20.712 1.00 86.25 226 GLN A CA 1
ATOM 1792 C C . GLN A 1 226 ? -23.581 12.071 20.124 1.00 86.25 226 GLN A C 1
ATOM 1794 O O . GLN A 1 226 ? -24.383 11.458 20.826 1.00 86.25 226 GLN A O 1
ATOM 1799 N N . THR A 1 227 ? -23.780 12.263 18.823 1.00 87.25 227 THR A N 1
ATOM 1800 C CA . THR A 1 227 ? -24.855 11.600 18.077 1.00 87.25 227 THR A CA 1
ATOM 1801 C C . THR A 1 227 ? -24.527 10.134 17.823 1.00 87.25 227 THR A C 1
ATOM 1803 O O . THR A 1 227 ? -23.364 9.752 17.713 1.00 87.25 227 THR A O 1
ATOM 1806 N N . THR A 1 228 ? -25.570 9.315 17.743 1.00 87.19 228 THR A N 1
ATOM 1807 C CA . THR A 1 228 ? -25.490 7.865 17.514 1.00 87.19 228 THR A CA 1
ATOM 1808 C C . THR A 1 228 ? -26.472 7.468 16.415 1.00 87.19 228 THR A C 1
ATOM 1810 O O . THR A 1 228 ? -27.310 8.280 16.025 1.00 87.19 228 THR A O 1
ATOM 1813 N N . ASP A 1 229 ? -26.453 6.217 15.955 1.00 86.38 229 ASP A N 1
ATOM 1814 C CA . ASP A 1 229 ? -27.4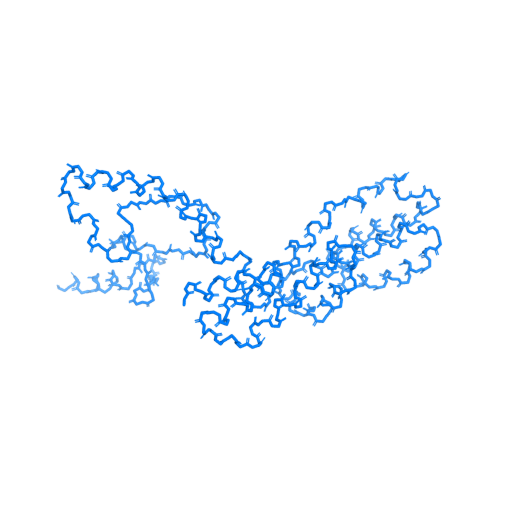42 5.729 14.976 1.00 86.38 229 ASP A CA 1
ATOM 1815 C C . ASP A 1 229 ? -28.884 5.835 15.504 1.00 86.38 229 ASP A C 1
ATOM 1817 O O . ASP A 1 229 ? -29.826 6.141 14.772 1.00 86.38 229 ASP A O 1
ATOM 1821 N N . ASN A 1 230 ? -29.047 5.674 16.821 1.00 89.25 230 ASN A N 1
ATOM 1822 C CA . ASN A 1 230 ? -30.313 5.867 17.526 1.00 89.25 230 ASN A CA 1
ATOM 1823 C C . ASN A 1 230 ? -30.597 7.338 17.877 1.00 89.25 230 ASN A C 1
ATOM 1825 O O . ASN A 1 230 ? -31.699 7.656 18.314 1.00 89.25 230 ASN A O 1
ATOM 1829 N N . ASN A 1 231 ? -29.650 8.254 17.709 1.00 89.88 231 ASN A N 1
ATOM 1830 C CA . ASN A 1 231 ? -29.847 9.686 17.921 1.00 89.88 231 ASN A CA 1
ATOM 1831 C C . ASN A 1 231 ? -29.060 10.484 16.874 1.00 89.88 231 ASN A C 1
ATOM 1833 O O . ASN A 1 231 ? -28.073 11.144 17.221 1.00 89.88 231 ASN A O 1
ATOM 1837 N N . PRO A 1 232 ? -29.446 10.389 15.589 1.00 92.12 232 PRO A N 1
ATOM 1838 C CA . PRO A 1 232 ? -28.629 10.894 14.499 1.00 92.12 232 PRO A CA 1
ATOM 1839 C C . PRO A 1 232 ? -28.624 12.430 14.455 1.00 92.12 232 PRO A C 1
ATOM 1841 O O . PRO A 1 232 ? -29.518 13.081 15.017 1.00 92.12 232 PRO A O 1
ATOM 1844 N N . PRO A 1 233 ? -27.640 13.034 13.768 1.00 93.00 233 PRO A N 1
ATOM 1845 C CA . PRO A 1 233 ? -27.671 14.450 13.437 1.00 93.00 233 PRO A CA 1
ATOM 1846 C C . PRO A 1 233 ? -28.837 14.764 12.486 1.00 93.00 233 PRO A C 1
ATOM 1848 O O . PRO A 1 233 ? -28.997 14.155 11.432 1.00 93.00 233 PRO A O 1
ATOM 1851 N N . MET A 1 234 ? -29.636 15.761 12.848 1.00 93.06 234 MET A N 1
ATOM 1852 C CA . MET A 1 234 ? -30.803 16.260 12.127 1.00 93.06 234 MET A CA 1
ATOM 1853 C C . MET A 1 234 ? -30.541 17.689 11.654 1.00 93.06 234 MET A C 1
ATOM 1855 O O . MET A 1 234 ? -30.214 18.568 12.455 1.00 93.06 234 MET A O 1
ATOM 1859 N N . LYS A 1 235 ? -30.716 17.939 10.354 1.00 93.56 235 LYS A N 1
ATOM 1860 C CA . LYS A 1 235 ? -30.588 19.277 9.765 1.00 93.56 235 LYS A CA 1
ATOM 1861 C C . LYS A 1 235 ? -31.913 20.036 9.861 1.00 93.56 235 LYS A C 1
ATOM 1863 O O . LYS A 1 235 ? -32.942 19.569 9.381 1.00 93.56 235 LYS A O 1
ATOM 1868 N N . LEU A 1 236 ? -31.875 21.222 10.458 1.00 90.38 236 LEU A N 1
ATOM 1869 C CA . LEU A 1 236 ? -32.996 22.154 10.543 1.00 90.38 236 LEU A CA 1
ATOM 1870 C C . LEU A 1 236 ? -33.198 22.912 9.224 1.00 90.38 236 LEU A C 1
ATOM 1872 O O . LEU A 1 236 ? -32.284 23.030 8.408 1.00 90.38 236 LEU A O 1
ATOM 1876 N N . VAL A 1 237 ? -34.373 23.528 9.063 1.00 90.75 237 VAL A N 1
ATOM 1877 C CA . VAL A 1 237 ? -34.695 24.387 7.905 1.00 90.75 237 VAL A CA 1
ATOM 1878 C C . VAL A 1 237 ? -33.715 25.562 7.779 1.00 90.75 237 VAL A C 1
ATOM 1880 O O . VAL A 1 237 ? -33.337 25.938 6.676 1.00 90.75 237 VAL A O 1
ATOM 1883 N N . CYS A 1 238 ? -33.230 26.096 8.906 1.00 92.06 238 CYS A N 1
ATOM 1884 C CA . CYS A 1 238 ? -32.218 27.156 8.942 1.00 92.06 238 CYS A CA 1
ATOM 1885 C C . CYS A 1 238 ? -30.787 26.681 8.617 1.00 92.06 238 CYS A C 1
ATOM 1887 O O . CYS A 1 238 ? -29.860 27.483 8.655 1.00 92.06 238 CYS A O 1
ATOM 1889 N N . GLY A 1 239 ? -30.582 25.390 8.335 1.00 90.00 239 GLY A N 1
ATOM 1890 C CA . GLY A 1 239 ? -29.289 24.816 7.959 1.00 90.00 239 GLY A CA 1
ATOM 1891 C C . GLY A 1 239 ? -28.426 24.310 9.118 1.00 90.00 239 GLY A C 1
ATOM 1892 O O . GLY A 1 239 ? -27.494 23.549 8.865 1.00 90.00 239 GLY A O 1
ATOM 1893 N N . HIS A 1 240 ? -28.746 24.656 10.367 1.00 90.69 240 HIS A N 1
ATOM 1894 C CA . HIS A 1 240 ? -28.055 24.129 11.549 1.00 90.69 240 HIS A CA 1
ATOM 1895 C C . HIS A 1 240 ? -28.336 22.638 11.760 1.00 90.69 240 HIS A C 1
ATOM 1897 O O . HIS A 1 240 ? -29.414 22.148 11.428 1.00 90.69 240 HIS A O 1
ATOM 1903 N N . ILE A 1 241 ? -27.378 21.928 12.355 1.00 91.88 241 ILE A N 1
ATOM 1904 C CA . ILE A 1 241 ? -27.481 20.498 12.658 1.00 91.88 241 ILE A CA 1
ATOM 1905 C C . ILE A 1 241 ? -27.549 20.323 14.180 1.00 91.88 241 ILE A C 1
ATOM 1907 O O . ILE A 1 241 ? -26.764 20.926 14.910 1.00 91.88 241 ILE A O 1
ATOM 1911 N N . ILE A 1 242 ? -28.494 19.517 14.666 1.00 94.12 242 ILE A N 1
ATOM 1912 C CA . ILE A 1 242 ? -28.673 19.155 16.085 1.00 94.12 242 ILE A CA 1
ATOM 1913 C C . ILE A 1 242 ? -29.037 17.671 16.197 1.00 94.12 242 ILE A C 1
ATOM 1915 O O . ILE A 1 242 ? -29.405 17.076 15.197 1.00 94.12 242 ILE A O 1
ATOM 1919 N N . SER A 1 243 ? -28.961 17.037 17.370 1.00 94.62 243 SER A N 1
ATOM 1920 C CA . SER A 1 243 ? -29.402 15.638 17.487 1.00 94.62 243 SER A CA 1
ATOM 1921 C C . SER A 1 243 ? -30.927 15.505 17.415 1.00 94.62 243 SER A C 1
ATOM 1923 O O . SER A 1 243 ? -31.665 16.449 17.720 1.00 94.62 243 SER A O 1
ATOM 1925 N N . ARG A 1 244 ? -31.413 14.315 17.045 1.00 92.38 244 ARG A N 1
ATOM 1926 C CA . ARG A 1 244 ? -32.845 13.977 17.033 1.00 92.38 244 ARG A CA 1
ATOM 1927 C C . ARG A 1 244 ? -33.520 14.210 18.385 1.00 92.38 244 ARG A C 1
ATOM 1929 O O . ARG A 1 244 ? -34.622 14.747 18.433 1.00 92.38 244 ARG A O 1
ATOM 1936 N N . ASP A 1 245 ? -32.853 13.882 19.483 1.00 93.31 245 ASP A N 1
ATOM 1937 C CA . ASP A 1 245 ? -33.399 14.105 20.823 1.00 93.31 245 ASP A CA 1
ATOM 1938 C C . ASP A 1 245 ? -33.492 15.591 21.170 1.00 93.31 245 ASP A C 1
ATOM 1940 O O . ASP A 1 245 ? -34.463 16.018 21.797 1.00 93.31 245 ASP A O 1
ATOM 1944 N N . ALA A 1 246 ? -32.510 16.395 20.744 1.00 91.94 246 ALA A N 1
ATOM 1945 C CA . ALA A 1 246 ? -32.558 17.843 20.916 1.00 91.94 246 ALA A CA 1
ATOM 1946 C C . ALA A 1 246 ? -33.743 18.432 20.142 1.00 91.94 246 ALA A C 1
ATOM 1948 O O . ALA A 1 246 ? -34.497 19.238 20.685 1.00 91.94 246 ALA A O 1
ATOM 1949 N N . LEU A 1 247 ? -33.948 17.969 18.905 1.00 91.19 247 LEU A N 1
ATOM 1950 C CA . LEU A 1 247 ? -35.080 18.353 18.068 1.00 91.19 247 LEU A CA 1
ATOM 1951 C C . LEU A 1 247 ? -36.415 18.030 18.756 1.00 91.19 247 LEU A C 1
ATOM 1953 O O . LEU A 1 247 ? -37.257 18.912 18.913 1.00 91.19 247 LEU A O 1
ATOM 1957 N N . ASN A 1 248 ? -36.578 16.795 19.236 1.00 90.69 248 ASN A N 1
ATOM 1958 C CA . ASN A 1 248 ? -37.798 16.347 19.911 1.00 90.69 248 ASN A CA 1
ATOM 1959 C C . ASN A 1 248 ? -38.073 17.128 21.204 1.00 90.69 248 ASN A C 1
ATOM 1961 O O . ASN A 1 248 ? -39.219 17.486 21.476 1.00 90.69 248 ASN A O 1
ATOM 1965 N N . LYS A 1 249 ? -37.034 17.441 21.990 1.00 88.38 249 LYS A N 1
ATOM 1966 C CA . LYS A 1 249 ? -37.173 18.275 23.193 1.00 88.38 249 LYS A CA 1
ATOM 1967 C C . LYS A 1 249 ? -37.604 19.703 22.866 1.00 88.38 249 LYS A C 1
ATOM 1969 O O . LYS A 1 249 ? -38.438 20.240 23.585 1.00 88.38 249 LYS A O 1
ATOM 1974 N N . MET A 1 250 ? -37.096 20.303 21.787 1.00 83.69 250 MET A N 1
ATOM 1975 C CA . MET A 1 250 ? -37.536 21.640 21.368 1.00 83.69 250 MET A CA 1
ATOM 1976 C C . MET A 1 250 ? -38.999 21.650 20.902 1.00 83.69 250 MET A C 1
ATOM 1978 O O . MET A 1 250 ? -39.738 22.571 21.243 1.00 83.69 250 MET A O 1
ATOM 1982 N N . PHE A 1 251 ? -39.444 20.616 20.179 1.00 79.81 251 PHE A N 1
ATOM 1983 C CA . PHE A 1 251 ? -40.847 20.496 19.762 1.00 79.81 251 PHE A CA 1
ATOM 1984 C C . PHE A 1 251 ? -41.798 20.249 20.940 1.00 79.81 251 PHE A C 1
ATOM 1986 O O . PHE A 1 251 ? -42.868 20.851 20.996 1.00 79.81 251 PHE A O 1
ATOM 1993 N N . ASN A 1 252 ? -41.405 19.405 21.897 1.00 74.06 252 ASN A N 1
ATOM 1994 C CA . ASN A 1 252 ? -42.254 19.046 23.036 1.00 74.06 252 ASN A CA 1
ATOM 1995 C C . ASN A 1 252 ? -42.211 20.064 24.188 1.00 74.06 252 ASN A C 1
ATOM 1997 O O . ASN A 1 252 ? -43.157 20.116 24.964 1.00 74.06 252 ASN A O 1
ATOM 2001 N N . GLY A 1 253 ? -41.152 20.871 24.304 1.00 58.84 253 GLY A N 1
ATOM 2002 C CA . GLY A 1 253 ? -41.040 21.951 25.294 1.00 58.84 253 GLY A CA 1
ATOM 2003 C C . GLY A 1 253 ? -41.737 23.257 24.895 1.00 58.84 253 GLY A C 1
ATOM 2004 O O . GLY A 1 253 ? -41.712 24.210 25.663 1.00 58.84 253 GLY A O 1
ATOM 2005 N N . SER A 1 254 ? -42.338 23.307 23.701 1.00 53.31 254 SER A N 1
ATOM 2006 C CA . SER A 1 254 ? -43.076 24.468 23.175 1.00 53.31 254 SER A CA 1
ATOM 2007 C C . SER A 1 254 ? -44.604 24.348 23.356 1.00 53.31 254 SER A C 1
ATOM 2009 O O . SER A 1 254 ? -45.356 25.028 22.658 1.00 53.31 254 SER A O 1
ATOM 2011 N N . LYS A 1 255 ? -45.066 23.463 24.250 1.00 40.72 255 LYS A N 1
ATOM 2012 C CA . LYS A 1 255 ? -46.470 23.317 24.665 1.00 40.72 255 LYS A CA 1
ATOM 2013 C C . LYS A 1 255 ? -46.644 23.649 26.138 1.00 40.72 255 LYS A C 1
ATOM 2015 O O . LYS A 1 255 ? -45.756 23.256 26.924 1.00 40.72 255 LYS A O 1
#

Nearest PDB structures (foldseek):
  8pjn-assembly1_b  TM=7.212E-01  e=8.994E-15  Homo sapiens
  8pmq-assembly1_2  TM=6.769E-01  e=5.483E-08  Saccharomyces cerevisiae
  8pjn-assembly1_i  TM=5.653E-01  e=2.206E-07  Homo sapiens

Foldseek 3Di:
DVLVLVLLVCLQVVVPVVSVVSCVVVVHDDDVVSNVLSNLLVVCLVCLVVPNLVSVLVVCVVCVVVCVVVVACLNVLSLLSVLVVLLQVFPVSLVVSVVSLVSCVVVCVVCVVVSVLSVVCSVCSNVGCCPDPNVVSVDPVSSVVSSLSSLVSSCVVVVHDSDRPVVLVVLLCVQCVVVVVVVVVVCVVVVPPCLCVDPPDDSDDGPPDPVPCPDDWDQFPPVRHTADPVWHWDADPVGDTGTPVVVVCVVVVVD

Solvent-accessible surface area (backbone atoms only — not comparable to full-atom values): 14993 Å² total; per-residue (Å²): 107,70,68,57,45,50,32,52,42,26,34,74,70,56,39,54,66,62,25,50,52,51,25,62,77,68,71,52,86,77,59,63,81,73,48,52,61,36,54,54,51,39,53,32,49,53,33,46,77,75,70,41,58,64,61,49,45,56,50,35,63,76,42,38,72,62,39,54,75,68,70,55,61,56,58,61,52,46,54,49,52,53,46,48,57,31,49,74,56,23,62,83,28,46,67,56,39,62,61,54,53,62,75,46,62,90,44,43,85,86,40,43,68,62,51,49,53,59,61,58,47,61,80,32,24,84,73,33,46,80,75,38,98,52,34,74,76,68,52,69,63,59,57,56,53,47,51,53,48,47,49,45,54,52,21,56,75,70,74,41,69,73,67,46,68,56,58,53,51,50,53,50,45,64,69,40,43,65,61,52,53,55,48,51,54,48,34,73,74,66,68,52,79,72,65,77,71,54,94,87,61,71,88,61,91,71,89,75,56,78,89,70,63,86,73,93,82,57,61,17,80,84,73,73,40,73,48,42,94,92,29,38,77,39,74,46,95,90,67,54,67,34,23,44,63,52,52,52,49,57,64,63,68,72,111

Mean predicted aligned error: 8.84 Å

Organism: Engystomops pustulosus (NCBI:txid76066)

InterPro domains:
  IPR006594 LIS1 homology motif [PS50896] (1-30)
  IPR006595 CTLH, C-terminal LisH motif [PS50897] (37-94)
  IPR006595 CTLH, C-terminal LisH motif [SM00668] (37-94)
  IPR013144 CRA domain [SM00757] (92-186)
  IPR024964 CTLH/CRA C-terminal to LisH motif domain [PF10607] (38-180)
  IPR044063 Gid-type RING finger domain [PS51867] (220-255)
  IPR045098 Fyv10 family [PTHR12170] (2-252)

Sequence (255 aa):
MLNEVMVEHFFRQGMLDVAEELCQEAGLSIDPSQKEPFVELNRILEALKVRVLRPALEWAVSNREMLMAQNSSLEFKLHRLYFISLLMGGAANQREALQYAKNFQPFALNHQKDIQVLMGSLVYLRQGIENSPYVHLLDANQWADICDIFTRDACALLGLSVESPLSVSFSAGCVALPALINIKAVIEQRQCTGVWNQKDELPIEVDLGKKCWYHSIFACPILRQQTTDNNPPMKLVCGHIISRDALNKMFNGSK